Protein AF-A0A7S0KZZ2-F1 (afdb_monomer_lite)

InterPro domains:
  IPR005123 Oxoglutarate/iron-dependent dioxygenase domain [PS51471] (123-221)
  IPR027450 Alpha-ketoglutarate-dependent dioxygenase AlkB-like [PF13532] (47-218)
  IPR032854 Alkylated DNA repair protein alkB homologue 3 [PTHR31212] (46-241)
  IPR037151 Alpha-ketoglutarate-dependent dioxygenase AlkB-like superfamily [G3DSA:2.60.120.590] (30-223)

Secondary structure (DSSP, 8-state):
--SS---TTPPP--EEEE--SS-EEEETTTTEEEESSSS--TTS-HHHHHHHHS--EEEE-TTSPEEEEEEEEEE--BTTEEE--PBTTB-SS-SS-EEEPPHHHHHHHHHHHHHHTTT------EEEEEEE-STT--EEEE----SSB-TTS-EEEEEEES-EEEEEEESS-TT-EEEEEE-TTEEEEE-HHHHHHEEEEEPP-TT----EEEEEEE-B-EEEETTTTEEEETTSS---HHHHHHHHHHHHHHHHHHHHHHHHHHHHHTT----SHHHHHHHHHHHHHHHHHHHHHHHHHHHHHHHHHHHHHHTTS--TTS---

Radius of gyration: 25.61 Å; chains: 1; bounding box: 51×42×92 Å

Foldseek 3Di:
DAFDDPDPDDDADPDPEDPDPAKAALHDNGRKIKHAQLDDDPVLCLVVVVVVQFDWDFDAALVRDTALWTKAKEFQDDPQKTFAFAHNVRLQSPPHDYHYDDPSSVVSQVSVCVVCVVRDNDHWTMKMKIKNQWLVHKFDWDFRDCQFADLQAKKKKAKAKDWWKKWKAFQVHRSSIDIYIHDHNMMMTHGNVSSQGITMMTHGDPPTRMMMMMITIGHTQWMANNVQSDIAGGNADHHDPCVSVVVVVVLVVLLVVLVVVLVVLVVVVVVDPDDDPSVVVSVVSPVVSVVSVVVVVVVVVVRSVVSSVSVVCSQQPDDSNNDGD

Structure (mmCIF, N/CA/C/O backbone):
data_AF-A0A7S0KZZ2-F1
#
_entry.id   AF-A0A7S0KZZ2-F1
#
loop_
_atom_site.group_PDB
_atom_site.id
_atom_site.type_symbol
_atom_site.label_atom_id
_atom_site.label_alt_id
_atom_site.label_comp_id
_atom_site.label_asym_id
_atom_site.label_entity_id
_atom_site.label_seq_id
_atom_site.pdbx_PDB_ins_code
_atom_site.Cartn_x
_atom_site.Cartn_y
_atom_site.Cartn_z
_atom_site.occupancy
_atom_site.B_iso_or_equiv
_atom_site.auth_seq_id
_atom_site.auth_comp_id
_atom_site.auth_asym_id
_atom_site.auth_atom_id
_atom_site.pdbx_PDB_model_num
ATOM 1 N N . ALA A 1 1 ? 16.074 7.983 14.119 1.00 34.59 1 ALA A N 1
ATOM 2 C CA . ALA A 1 1 ? 15.545 7.494 15.404 1.00 34.59 1 ALA A CA 1
ATOM 3 C C . ALA A 1 1 ? 14.256 6.753 15.085 1.00 34.59 1 ALA A C 1
ATOM 5 O O . ALA A 1 1 ? 13.239 7.399 14.905 1.00 34.59 1 ALA A O 1
ATOM 6 N N . LEU A 1 2 ? 14.335 5.438 14.847 1.00 41.47 2 LEU A N 1
ATOM 7 C CA . LEU A 1 2 ? 13.157 4.639 14.503 1.00 41.47 2 LEU A CA 1
ATOM 8 C C . LEU A 1 2 ? 12.287 4.492 15.759 1.00 41.47 2 LEU A C 1
ATOM 10 O O . LEU A 1 2 ? 12.684 3.802 16.695 1.00 41.47 2 LEU A O 1
ATOM 14 N N . HIS A 1 3 ? 11.130 5.150 15.721 1.00 43.03 3 HIS A N 1
ATOM 15 C CA . HIS A 1 3 ? 10.002 5.062 16.649 1.00 43.03 3 HIS A CA 1
ATOM 16 C C . HIS A 1 3 ? 10.214 5.636 18.053 1.00 43.03 3 HIS A C 1
ATOM 18 O O . HIS A 1 3 ? 11.209 5.396 18.745 1.00 43.03 3 HIS A O 1
ATOM 24 N N . ARG A 1 4 ? 9.216 6.409 18.496 1.00 44.91 4 ARG A N 1
ATOM 25 C CA . ARG A 1 4 ? 9.051 6.746 19.906 1.00 44.91 4 ARG A CA 1
ATOM 26 C C . ARG A 1 4 ? 8.831 5.409 20.608 1.00 44.91 4 ARG A C 1
ATOM 28 O O . ARG A 1 4 ? 7.826 4.760 20.376 1.00 44.91 4 ARG A O 1
ATOM 35 N N . PHE A 1 5 ? 9.790 5.008 21.438 1.00 40.88 5 PHE A N 1
ATOM 36 C CA . PHE A 1 5 ? 9.709 3.829 22.301 1.00 40.88 5 PHE A CA 1
ATOM 37 C C . PHE A 1 5 ? 9.835 2.454 21.616 1.00 40.88 5 PHE A C 1
ATOM 39 O O . PHE A 1 5 ? 8.894 1.673 21.570 1.00 40.88 5 PHE A O 1
ATOM 46 N N . ILE A 1 6 ? 11.069 2.042 21.307 1.00 41.28 6 ILE A N 1
ATOM 47 C CA . ILE A 1 6 ? 11.436 0.643 21.584 1.00 41.28 6 ILE A CA 1
ATOM 48 C C . ILE A 1 6 ? 11.524 0.534 23.112 1.00 41.28 6 ILE A C 1
ATOM 50 O O . ILE A 1 6 ? 12.589 0.765 23.684 1.00 41.28 6 ILE A O 1
ATOM 54 N N . LEU A 1 7 ? 10.408 0.271 23.802 1.00 39.50 7 LEU A N 1
ATOM 55 C CA . LEU A 1 7 ? 10.481 -0.112 25.214 1.00 39.50 7 LEU A CA 1
ATOM 56 C C . LEU A 1 7 ? 11.141 -1.494 25.281 1.00 39.50 7 LEU A C 1
ATOM 58 O O . LEU A 1 7 ? 10.585 -2.462 24.754 1.00 39.50 7 LEU A O 1
ATOM 62 N N . PRO A 1 8 ? 12.316 -1.630 25.918 1.00 35.78 8 PRO A N 1
ATOM 63 C CA . PRO A 1 8 ? 12.844 -2.940 26.227 1.00 35.78 8 PRO A CA 1
ATOM 64 C C . PRO A 1 8 ? 11.913 -3.561 27.277 1.00 35.78 8 PRO A C 1
ATOM 66 O O . PRO A 1 8 ? 11.741 -3.002 28.353 1.00 35.78 8 PRO A O 1
ATOM 69 N N . GLN A 1 9 ? 11.374 -4.742 26.974 1.00 37.50 9 GLN A N 1
ATOM 70 C CA . GLN A 1 9 ? 10.796 -5.689 27.941 1.00 37.50 9 GLN A CA 1
ATOM 71 C C . GLN A 1 9 ? 9.355 -5.517 28.455 1.00 37.50 9 GLN A C 1
ATOM 73 O O . GLN A 1 9 ? 9.065 -6.021 29.536 1.00 37.50 9 GLN A O 1
ATOM 78 N N . ASN A 1 10 ? 8.411 -4.964 27.694 1.00 39.22 10 ASN A N 1
ATOM 79 C CA . ASN A 1 10 ? 7.004 -5.154 28.071 1.00 39.22 10 ASN A CA 1
ATOM 80 C C . ASN A 1 10 ? 6.377 -6.294 27.269 1.00 39.22 10 ASN A C 1
ATOM 82 O O . ASN A 1 10 ? 6.395 -6.298 26.038 1.00 39.22 10 ASN A O 1
ATOM 86 N N . GLU A 1 11 ? 5.871 -7.299 27.990 1.00 41.19 11 GLU A N 1
ATOM 87 C CA . GLU A 1 11 ? 5.010 -8.327 27.417 1.00 41.19 11 GLU A CA 1
ATOM 88 C C . GLU A 1 11 ? 3.893 -7.658 26.598 1.00 41.19 11 GLU A C 1
ATOM 90 O O . GLU A 1 11 ? 3.361 -6.628 27.023 1.00 41.19 11 GLU A O 1
ATOM 95 N N . PRO A 1 12 ? 3.534 -8.212 25.427 1.00 42.94 12 PRO A N 1
ATOM 96 C CA . PRO A 1 12 ? 2.474 -7.653 24.605 1.00 42.94 12 PRO A CA 1
ATOM 97 C C . PRO A 1 12 ? 1.192 -7.572 25.429 1.00 42.94 12 PRO A C 1
ATOM 99 O O . PRO A 1 12 ? 0.745 -8.566 26.013 1.00 42.94 12 PRO A O 1
ATOM 102 N N . VAL A 1 13 ? 0.617 -6.373 25.507 1.00 45.09 13 VAL A N 1
ATOM 103 C CA . VAL A 1 13 ? -0.583 -6.159 26.303 1.00 45.09 13 VAL A CA 1
ATOM 104 C C . VAL A 1 13 ? -1.732 -6.904 25.625 1.00 45.09 13 VAL A C 1
ATOM 106 O O . VAL A 1 13 ? -2.129 -6.576 24.506 1.00 45.09 13 VAL A O 1
ATOM 109 N N . LYS A 1 14 ? -2.270 -7.931 26.292 1.00 45.97 14 LYS A N 1
ATOM 110 C CA . LYS A 1 14 ? -3.535 -8.553 25.886 1.00 45.97 14 LYS A CA 1
ATOM 111 C C . LYS A 1 14 ? -4.641 -7.526 26.104 1.00 45.97 14 LYS A C 1
ATOM 113 O O . LYS A 1 14 ? -5.092 -7.341 27.230 1.00 45.97 14 LYS A O 1
ATOM 118 N N . GLN A 1 15 ? -5.037 -6.826 25.050 1.00 53.53 15 GLN A N 1
ATOM 119 C CA . GLN A 1 15 ? -6.063 -5.787 25.123 1.00 53.53 15 GLN A CA 1
ATOM 120 C C . GLN A 1 15 ? -7.183 -6.186 24.185 1.00 53.53 15 GLN A C 1
ATOM 122 O O . GLN A 1 15 ? -7.026 -6.158 22.964 1.00 53.53 15 GLN A O 1
ATOM 127 N N . GLU A 1 16 ? -8.273 -6.677 24.779 1.00 54.47 16 GLU A N 1
ATOM 128 C CA . GLU A 1 16 ? -9.286 -7.384 24.007 1.00 54.47 16 GLU A CA 1
ATOM 129 C C . GLU A 1 16 ? -10.030 -6.462 23.049 1.00 54.47 16 GLU A C 1
ATOM 131 O O . GLU A 1 16 ? -10.303 -6.931 21.954 1.00 54.47 16 GLU A O 1
ATOM 136 N N . PHE A 1 17 ? -10.230 -5.176 23.363 1.00 61.34 17 PHE A N 1
ATOM 137 C CA . PHE A 1 17 ? -10.701 -4.145 22.429 1.00 61.34 17 PHE A CA 1
ATOM 138 C C . PHE A 1 17 ? -10.329 -2.758 22.976 1.00 61.34 17 PHE A C 1
ATOM 140 O O . PHE A 1 17 ? -10.847 -2.347 24.012 1.00 61.34 17 PHE A O 1
ATOM 147 N N . LEU A 1 18 ? -9.415 -2.039 22.319 1.00 65.44 18 LEU A N 1
ATOM 148 C CA . LEU A 1 18 ? -9.084 -0.663 22.702 1.00 65.44 18 LEU A CA 1
ATOM 149 C C . LEU A 1 18 ? -10.125 0.293 22.122 1.00 65.44 18 LEU A C 1
ATOM 151 O O . LEU A 1 18 ? -10.112 0.555 20.920 1.00 65.44 18 LEU A O 1
ATOM 155 N N . GLN A 1 19 ? -11.014 0.806 22.974 1.00 67.38 19 GLN A N 1
ATOM 156 C CA . GLN A 1 19 ? -11.821 1.973 22.632 1.00 67.38 19 GLN A CA 1
ATOM 157 C C . GLN A 1 19 ? -10.898 3.193 22.636 1.00 67.38 19 GLN A C 1
ATOM 159 O O . GLN A 1 19 ? -10.212 3.451 23.626 1.00 67.38 19 GLN A O 1
ATOM 164 N N . VAL A 1 20 ? -10.830 3.897 21.509 1.00 72.38 20 VAL A N 1
ATOM 165 C CA . VAL A 1 20 ? -9.770 4.877 21.265 1.00 72.38 20 VAL A CA 1
ATOM 166 C C . VAL A 1 20 ? -10.314 6.291 21.428 1.00 72.38 20 VAL A C 1
ATOM 168 O O . VAL A 1 20 ? -11.089 6.756 20.598 1.00 72.38 20 VAL A O 1
ATOM 171 N N . THR A 1 21 ? -9.907 6.971 22.499 1.00 78.25 21 THR A N 1
ATOM 172 C CA . THR A 1 21 ? -10.135 8.416 22.696 1.00 78.25 21 THR A CA 1
ATOM 173 C C . THR A 1 21 ? -8.908 9.248 22.339 1.00 78.25 21 THR A C 1
ATOM 175 O O . THR A 1 21 ? -9.041 10.412 21.980 1.00 78.25 21 THR A O 1
ATOM 178 N N . ASP A 1 22 ? -7.728 8.629 22.394 1.00 85.44 22 ASP A N 1
ATOM 179 C CA . ASP A 1 22 ? -6.424 9.250 22.189 1.00 85.44 22 ASP A CA 1
ATOM 180 C C . ASP A 1 22 ? -5.559 8.378 21.277 1.00 85.44 22 ASP A C 1
ATOM 182 O O . ASP A 1 22 ? -5.736 7.159 21.215 1.00 85.44 22 ASP A O 1
ATOM 186 N N . SER A 1 23 ? -4.590 8.985 20.589 1.00 84.56 23 SER A N 1
ATOM 187 C CA . SER A 1 23 ? -3.616 8.240 19.787 1.00 84.56 23 SER A CA 1
ATOM 188 C C . SER A 1 23 ? -2.890 7.182 20.630 1.00 84.56 23 SER A C 1
ATOM 190 O O . SER A 1 23 ? -2.480 7.441 21.764 1.00 84.56 23 SER A O 1
ATOM 192 N N . LEU A 1 24 ? -2.713 5.991 20.059 1.00 87.50 24 LEU A N 1
ATOM 193 C CA . LEU A 1 24 ? -2.099 4.838 20.715 1.00 87.50 24 LEU A CA 1
ATOM 194 C C . LEU A 1 24 ? -0.704 4.589 20.152 1.00 87.50 24 LEU A C 1
ATOM 196 O O . LEU A 1 24 ? -0.488 4.681 18.946 1.00 87.50 24 LEU A O 1
ATOM 200 N N . TYR A 1 25 ? 0.224 4.187 21.013 1.00 88.00 25 TYR A N 1
ATOM 201 C CA . TYR A 1 25 ? 1.622 3.972 20.649 1.00 88.00 25 TYR A CA 1
ATOM 202 C C . TYR A 1 25 ? 2.115 2.619 21.167 1.00 88.00 25 TYR A C 1
ATOM 204 O O . TYR A 1 25 ? 1.592 2.106 22.157 1.00 88.00 25 TYR A O 1
ATOM 212 N N . GLY A 1 26 ? 3.132 2.044 20.522 1.00 86.81 26 GLY A N 1
ATOM 213 C CA . GLY A 1 26 ? 3.777 0.815 20.999 1.00 86.81 26 GLY A CA 1
ATOM 214 C C . GLY A 1 26 ? 2.936 -0.459 20.846 1.00 86.81 26 GLY A C 1
ATOM 215 O O . GLY A 1 26 ? 3.093 -1.399 21.625 1.00 86.81 26 GLY A O 1
ATOM 216 N N . LEU A 1 27 ? 2.037 -0.511 19.862 1.00 89.69 27 LEU A N 1
ATOM 217 C CA . LEU A 1 27 ? 1.196 -1.676 19.579 1.00 89.69 27 LEU A CA 1
ATOM 218 C C . LEU A 1 27 ? 2.018 -2.843 18.997 1.00 89.69 27 LEU A C 1
ATOM 220 O O . LEU A 1 27 ? 3.066 -2.650 18.376 1.00 89.69 27 LEU A O 1
ATOM 224 N N . ALA A 1 28 ? 1.501 -4.067 19.153 1.00 90.00 28 ALA A N 1
ATOM 225 C CA . ALA A 1 28 ? 2.059 -5.307 18.604 1.00 90.00 28 ALA A CA 1
ATOM 226 C C . ALA A 1 28 ? 3.544 -5.547 18.944 1.00 90.00 28 ALA A C 1
ATOM 228 O O . ALA A 1 28 ? 3.860 -5.924 20.071 1.00 90.00 28 ALA A O 1
ATOM 229 N N . ALA A 1 29 ? 4.470 -5.391 17.989 1.00 90.38 29 ALA A N 1
ATOM 230 C CA . ALA A 1 29 ? 5.902 -5.559 18.258 1.00 90.38 29 ALA A CA 1
ATOM 231 C C . ALA A 1 29 ? 6.539 -4.347 18.966 1.00 90.38 29 ALA A C 1
ATOM 233 O O . ALA A 1 29 ? 7.740 -4.379 19.230 1.00 90.38 29 ALA A O 1
ATOM 234 N N . GLY A 1 30 ? 5.755 -3.307 19.263 1.00 89.00 30 GLY A N 1
ATOM 235 C CA . GLY A 1 30 ? 6.209 -2.052 19.862 1.00 89.00 30 GLY A CA 1
ATOM 236 C C . GLY A 1 30 ? 6.500 -0.947 18.843 1.00 89.00 30 GLY A C 1
ATOM 237 O O . GLY A 1 30 ? 6.779 0.173 19.241 1.00 89.00 30 GLY A O 1
ATOM 238 N N . ASP A 1 31 ? 6.419 -1.233 17.542 1.00 91.50 31 ASP A N 1
ATOM 239 C CA . ASP A 1 31 ? 6.716 -0.298 16.444 1.00 91.50 31 ASP A CA 1
ATOM 240 C C . ASP A 1 31 ? 5.470 0.106 15.635 1.00 91.50 31 ASP A C 1
ATOM 242 O O . ASP A 1 31 ? 5.588 0.621 14.527 1.00 91.50 31 ASP A O 1
ATOM 246 N N . THR A 1 32 ? 4.270 -0.168 16.153 1.00 93.75 32 THR A N 1
ATOM 247 C CA . THR A 1 32 ? 2.997 0.182 15.506 1.00 93.75 32 THR A CA 1
ATOM 248 C C . THR A 1 32 ? 2.236 1.206 16.338 1.00 93.75 32 THR A C 1
ATOM 250 O O . THR A 1 32 ? 2.173 1.100 17.563 1.00 93.75 32 THR A O 1
ATOM 253 N N . GLU A 1 33 ? 1.643 2.196 15.679 1.00 93.38 33 GLU A N 1
ATOM 254 C CA . GLU A 1 33 ? 0.958 3.320 16.325 1.00 93.38 33 GLU A CA 1
ATOM 255 C C . GLU A 1 33 ? -0.381 3.594 15.620 1.00 93.38 33 GLU A C 1
ATOM 257 O O . GLU A 1 33 ? -0.515 3.374 14.416 1.00 93.38 33 GLU A O 1
ATOM 262 N N . LEU A 1 34 ? -1.383 4.064 16.361 1.00 95.62 34 LEU A N 1
ATOM 263 C CA . LEU A 1 34 ? -2.639 4.587 15.824 1.00 95.62 34 LEU A CA 1
ATOM 264 C C . LEU A 1 34 ? -2.686 6.086 16.101 1.00 95.62 34 LEU A C 1
ATOM 266 O O . LEU A 1 34 ? -2.716 6.501 17.257 1.00 95.62 34 LEU A O 1
ATOM 270 N N . ILE A 1 35 ? -2.743 6.886 15.045 1.00 95.31 35 ILE A N 1
ATOM 271 C CA . ILE A 1 35 ? -2.849 8.340 15.119 1.00 95.31 35 ILE A CA 1
ATOM 272 C C . ILE A 1 35 ? -4.278 8.733 14.749 1.00 95.31 35 ILE A C 1
ATOM 274 O O . ILE A 1 35 ? -4.781 8.348 13.692 1.00 95.31 35 ILE A O 1
ATOM 278 N N . LEU A 1 36 ? -4.951 9.472 15.626 1.00 95.56 36 LEU A N 1
ATOM 279 C CA . LEU A 1 36 ? -6.304 9.968 15.374 1.00 95.56 36 LEU A CA 1
ATOM 280 C C . LEU A 1 36 ? -6.291 11.289 14.597 1.00 95.56 36 LEU A C 1
ATOM 282 O O . LEU A 1 36 ? -5.315 12.033 14.660 1.00 95.56 36 LEU A O 1
ATOM 286 N N . ASN A 1 37 ? -7.406 11.592 13.926 1.00 94.25 37 ASN A N 1
ATOM 287 C CA . ASN A 1 37 ? -7.669 12.886 13.280 1.00 94.25 37 ASN A CA 1
ATOM 288 C C . ASN A 1 37 ? -6.588 13.316 12.267 1.00 94.25 37 ASN A C 1
ATOM 290 O O . ASN A 1 37 ? -6.241 14.489 12.183 1.00 94.25 37 ASN A O 1
ATOM 294 N N . VAL A 1 38 ? -6.041 12.360 11.511 1.00 97.00 38 VAL A N 1
ATOM 295 C CA . VAL A 1 38 ? -5.051 12.618 10.450 1.00 97.00 38 VAL A CA 1
ATOM 296 C C . VAL A 1 38 ? -5.718 13.188 9.205 1.00 97.00 38 VAL A C 1
ATOM 298 O O . VAL A 1 38 ? -5.152 14.046 8.533 1.00 97.00 38 VAL A O 1
ATOM 301 N N . VAL A 1 39 ? -6.923 12.712 8.891 1.00 97.00 39 VAL A N 1
ATOM 302 C CA . VAL A 1 39 ? -7.743 13.264 7.813 1.00 97.00 39 VAL A CA 1
ATOM 303 C C . VAL A 1 39 ? -8.909 14.016 8.427 1.00 97.00 39 VAL A C 1
ATOM 305 O O . VAL A 1 39 ? -9.736 13.431 9.123 1.00 97.00 39 VAL A O 1
ATOM 308 N N . GLU A 1 40 ? -8.959 15.315 8.154 1.00 93.50 40 GLU A N 1
ATOM 309 C CA . GLU A 1 40 ? -10.084 16.170 8.511 1.00 93.50 40 GLU A CA 1
ATOM 310 C C . GLU A 1 40 ? -11.260 15.933 7.556 1.00 93.50 40 GLU A C 1
ATOM 312 O O . GLU A 1 40 ? -11.078 15.868 6.336 1.00 93.50 40 GLU A O 1
ATOM 317 N N . ASP A 1 41 ? -12.467 15.858 8.114 1.00 95.56 41 ASP A N 1
ATOM 318 C CA . ASP A 1 41 ? -13.723 15.729 7.371 1.00 95.56 41 ASP A CA 1
ATOM 319 C C . ASP A 1 41 ? -14.783 16.685 7.949 1.00 95.56 41 ASP A C 1
ATOM 321 O O . ASP A 1 41 ? -15.725 16.251 8.615 1.00 95.56 41 ASP A O 1
ATOM 325 N N . PRO A 1 42 ? -14.606 18.010 7.780 1.00 92.88 42 PRO A N 1
ATOM 326 C CA . PRO A 1 42 ? -15.506 19.001 8.369 1.00 92.88 42 PRO A CA 1
ATOM 327 C C . PRO A 1 42 ? -16.940 18.897 7.831 1.00 92.88 42 PRO A C 1
ATOM 329 O O . PRO A 1 42 ? -17.884 19.212 8.553 1.00 92.88 42 PRO A O 1
ATOM 332 N N . ASP A 1 43 ? -17.096 18.436 6.588 1.00 94.31 43 ASP A N 1
ATOM 333 C CA . ASP A 1 43 ? -18.387 18.288 5.914 1.00 94.31 43 ASP A CA 1
ATOM 334 C C . ASP A 1 43 ? -19.019 16.899 6.135 1.00 94.31 43 ASP A C 1
ATOM 336 O O . ASP A 1 43 ? -20.164 16.672 5.740 1.00 94.31 43 ASP A O 1
ATOM 340 N N . GLY A 1 44 ? -18.296 15.970 6.774 1.00 95.12 44 GLY A N 1
ATOM 341 C CA . GLY A 1 44 ? -18.761 14.614 7.078 1.00 95.12 44 GLY A CA 1
ATOM 342 C C . GLY A 1 44 ? -19.039 13.756 5.842 1.00 95.12 44 GLY A C 1
ATOM 343 O O . GLY A 1 44 ? -19.903 12.880 5.900 1.00 95.12 44 GLY A O 1
ATOM 344 N N . ASN A 1 45 ? -18.376 14.043 4.719 1.00 96.69 45 ASN A N 1
ATOM 345 C CA . ASN A 1 45 ? -18.630 13.428 3.413 1.00 96.69 45 ASN A CA 1
ATOM 346 C C . ASN A 1 45 ? -17.354 12.906 2.725 1.00 96.69 45 ASN A C 1
ATOM 348 O O . ASN A 1 45 ? -17.380 12.574 1.534 1.00 96.69 45 ASN A O 1
ATOM 352 N N . MET A 1 46 ? -16.224 12.835 3.441 1.00 97.19 46 MET A N 1
ATOM 353 C CA . MET A 1 46 ? -14.934 12.428 2.871 1.00 97.19 46 MET A CA 1
ATOM 354 C C . MET A 1 46 ? -14.986 11.011 2.292 1.00 97.19 46 MET A C 1
ATOM 356 O O . MET A 1 46 ? -14.377 10.746 1.254 1.00 97.19 46 MET A O 1
ATOM 360 N N . LEU A 1 47 ? -15.717 10.090 2.934 1.00 97.69 47 LEU A N 1
ATOM 361 C CA . LEU A 1 47 ? -15.869 8.730 2.413 1.00 97.69 47 LEU A CA 1
ATOM 362 C C . LEU A 1 47 ? -16.569 8.739 1.056 1.00 97.69 47 LEU A C 1
ATOM 364 O O . LEU A 1 47 ? -16.099 8.074 0.136 1.00 97.69 47 LEU A O 1
ATOM 368 N N . GLU A 1 48 ? -17.683 9.455 0.933 1.00 98.06 48 GLU A N 1
ATOM 369 C CA . GLU A 1 48 ? -18.471 9.550 -0.293 1.00 98.06 48 GLU A CA 1
ATOM 370 C C . GLU A 1 48 ? -17.653 10.200 -1.402 1.00 98.06 48 GLU A C 1
ATOM 372 O O . GLU A 1 48 ? -17.594 9.662 -2.502 1.00 98.06 48 GLU A O 1
ATOM 377 N N . CYS A 1 49 ? -16.942 11.285 -1.090 1.00 97.94 49 CYS A N 1
ATOM 378 C CA . CYS A 1 49 ? -16.070 11.960 -2.045 1.00 97.94 49 CYS A CA 1
ATOM 379 C C . CYS A 1 49 ? -14.983 11.020 -2.589 1.00 97.94 49 CYS A C 1
ATOM 381 O O . CYS A 1 49 ? -14.795 10.939 -3.800 1.00 97.94 49 CYS A O 1
ATOM 383 N N . VAL A 1 50 ? -14.303 10.258 -1.722 1.00 98.00 50 VAL A N 1
ATOM 384 C CA . VAL A 1 50 ? -13.294 9.272 -2.155 1.00 98.00 50 VAL A CA 1
ATOM 385 C C . VAL A 1 50 ? -13.939 8.111 -2.915 1.00 98.00 50 VAL A C 1
ATOM 387 O O . VAL A 1 50 ? -13.380 7.634 -3.900 1.00 98.00 50 VAL A O 1
ATOM 390 N N . ARG A 1 51 ? -15.112 7.638 -2.478 1.00 97.81 51 ARG A N 1
ATOM 391 C CA . ARG A 1 51 ? -15.854 6.569 -3.160 1.00 97.81 51 ARG A CA 1
ATOM 392 C C . ARG A 1 51 ? -16.203 6.964 -4.594 1.00 97.81 51 ARG A C 1
ATOM 394 O O . ARG A 1 51 ? -16.092 6.128 -5.481 1.00 97.81 51 ARG A O 1
ATOM 401 N N . ASP A 1 52 ? -16.644 8.201 -4.782 1.00 97.81 52 ASP A N 1
ATOM 402 C CA . ASP A 1 52 ? -17.161 8.694 -6.056 1.00 97.81 52 ASP A CA 1
ATOM 403 C C . ASP A 1 52 ? -16.032 9.179 -6.990 1.00 97.81 52 ASP A C 1
ATOM 405 O O . ASP A 1 52 ? -16.199 9.148 -8.207 1.00 97.81 52 ASP A O 1
ATOM 409 N N . GLU A 1 53 ? -14.872 9.583 -6.449 1.00 97.88 53 GLU A N 1
ATOM 410 C CA . GLU A 1 53 ? -13.677 9.948 -7.231 1.00 97.88 53 GLU A CA 1
ATOM 411 C C . GLU A 1 53 ? -12.928 8.721 -7.786 1.00 97.88 53 GLU A C 1
ATOM 413 O O . GLU A 1 53 ? -12.351 8.785 -8.874 1.00 97.88 53 GLU A O 1
ATOM 418 N N . LEU A 1 54 ? -12.903 7.605 -7.048 1.00 97.25 54 LEU A N 1
ATOM 419 C CA . LEU A 1 54 ? -12.097 6.434 -7.402 1.00 97.25 54 LEU A CA 1
ATOM 420 C C . LEU A 1 54 ? -12.912 5.347 -8.115 1.00 97.25 54 LEU A C 1
ATOM 422 O O . LEU A 1 54 ? -13.999 4.970 -7.683 1.00 97.25 54 LEU A O 1
ATOM 426 N N . ASP A 1 55 ? -12.326 4.747 -9.153 1.00 94.88 55 ASP A N 1
ATOM 427 C CA . ASP A 1 55 ? -12.915 3.588 -9.829 1.00 94.88 55 ASP A CA 1
ATOM 428 C C . ASP A 1 55 ? -12.602 2.287 -9.068 1.00 94.88 55 ASP A C 1
ATOM 430 O O . ASP A 1 55 ? -11.475 1.777 -9.081 1.00 94.88 55 ASP A O 1
ATOM 434 N N . PHE A 1 56 ? -13.597 1.766 -8.351 1.00 95.31 56 PHE A N 1
ATOM 435 C CA . PHE A 1 56 ? -13.475 0.548 -7.556 1.00 95.31 56 PHE A CA 1
ATOM 436 C C . PHE A 1 56 ? -13.880 -0.690 -8.347 1.00 95.31 56 PHE A C 1
ATOM 438 O O . PHE A 1 56 ? -15.036 -0.867 -8.726 1.00 95.31 56 PHE A O 1
ATOM 445 N N . SER A 1 57 ? -12.950 -1.632 -8.467 1.00 91.81 57 SER A N 1
ATOM 446 C CA . SER A 1 57 ? -13.191 -2.916 -9.125 1.00 91.81 57 SER A CA 1
ATOM 447 C C . SER A 1 57 ? -13.179 -4.083 -8.141 1.00 91.81 57 SER A C 1
ATOM 449 O O . SER A 1 57 ? -12.686 -3.979 -7.018 1.00 91.81 57 SER A O 1
ATOM 451 N N . GLY A 1 58 ? -13.763 -5.212 -8.551 1.00 88.06 58 GLY A N 1
ATOM 452 C CA . GLY A 1 58 ? -13.668 -6.483 -7.835 1.00 88.06 58 GLY A CA 1
ATOM 453 C C . GLY A 1 58 ? -12.393 -7.224 -8.228 1.00 88.06 58 GLY A C 1
ATOM 454 O O . GLY A 1 58 ? -12.089 -7.361 -9.410 1.00 88.06 58 GLY A O 1
ATOM 455 N N . PHE A 1 59 ? -11.657 -7.718 -7.239 1.00 83.81 59 PHE A N 1
ATOM 456 C CA . PHE A 1 59 ? -10.343 -8.327 -7.441 1.00 83.81 59 PHE A CA 1
ATOM 457 C C . PHE A 1 59 ? -10.406 -9.814 -7.120 1.00 83.81 59 PHE A C 1
ATOM 459 O O . PHE A 1 59 ? -11.235 -10.255 -6.316 1.00 83.81 59 PHE A O 1
ATOM 466 N N . LYS A 1 60 ? -9.527 -10.597 -7.750 1.00 82.62 60 LYS A N 1
ATOM 467 C CA . LYS A 1 60 ? -9.402 -12.028 -7.473 1.00 82.62 60 LYS A CA 1
ATOM 468 C C . LYS A 1 60 ? -8.126 -12.328 -6.705 1.00 82.62 60 LYS A C 1
ATOM 470 O O . LYS A 1 60 ? -7.063 -11.812 -7.037 1.00 82.62 60 LYS A O 1
ATOM 475 N N . GLY A 1 61 ? -8.244 -13.164 -5.681 1.00 75.25 61 GLY A N 1
ATOM 476 C CA . GLY A 1 61 ? -7.110 -13.670 -4.920 1.00 75.25 61 GLY A CA 1
ATOM 477 C C . GLY A 1 61 ? -6.328 -14.749 -5.670 1.00 75.25 61 GLY A C 1
ATOM 478 O O . GLY A 1 61 ? -6.662 -15.155 -6.785 1.00 75.25 61 GLY A O 1
ATOM 479 N N . ALA A 1 62 ? -5.280 -15.254 -5.020 1.00 72.44 62 ALA A N 1
ATOM 480 C CA . ALA A 1 62 ? -4.377 -16.256 -5.586 1.00 72.44 62 ALA A CA 1
ATOM 481 C C . ALA A 1 62 ? -5.058 -17.601 -5.902 1.00 72.44 62 ALA A C 1
ATOM 483 O O . ALA A 1 62 ? -4.538 -18.383 -6.699 1.00 72.44 62 ALA A O 1
ATOM 484 N N . LYS A 1 63 ? -6.213 -17.891 -5.289 1.00 75.56 63 LYS A N 1
ATOM 485 C CA . LYS A 1 63 ? -7.030 -19.085 -5.554 1.00 75.56 63 LYS A CA 1
ATOM 486 C C . LYS A 1 63 ? -8.183 -18.780 -6.515 1.00 75.56 63 LYS A C 1
ATOM 488 O O . LYS A 1 63 ? -9.108 -19.584 -6.614 1.00 75.56 63 LYS A O 1
ATOM 493 N N . ASN A 1 64 ? -8.117 -17.655 -7.238 1.00 78.12 64 ASN A N 1
ATOM 494 C CA . ASN A 1 64 ? -9.145 -17.173 -8.164 1.00 78.12 64 ASN A CA 1
ATOM 495 C C . ASN A 1 64 ? -10.496 -16.875 -7.475 1.00 78.12 64 ASN A C 1
ATOM 497 O O . ASN A 1 64 ? -11.537 -16.807 -8.131 1.00 78.12 64 ASN A O 1
ATOM 501 N N . GLU A 1 65 ? -10.483 -16.699 -6.154 1.00 83.88 65 GLU A N 1
ATOM 502 C CA . GLU A 1 65 ? -11.622 -16.304 -5.335 1.00 83.88 65 GLU A CA 1
ATOM 503 C C . GLU A 1 65 ? -11.881 -14.803 -5.448 1.00 83.88 65 GLU A C 1
ATOM 505 O O . GLU A 1 65 ? -10.941 -14.012 -5.482 1.00 83.88 65 GLU A O 1
ATOM 510 N N . VAL A 1 66 ? -13.149 -14.393 -5.478 1.00 86.56 66 VAL A N 1
ATOM 511 C CA . VAL A 1 66 ? -13.502 -12.969 -5.428 1.00 86.56 66 VAL A CA 1
ATOM 512 C C . VAL A 1 66 ? -13.224 -12.449 -4.023 1.00 86.56 66 VAL A C 1
ATOM 514 O O . VAL A 1 66 ? -13.698 -13.020 -3.038 1.00 86.56 66 VAL A O 1
ATOM 517 N N . LEU A 1 67 ? -12.448 -11.373 -3.925 1.00 89.94 67 LEU A N 1
ATOM 518 C CA . LEU A 1 67 ? -12.148 -10.753 -2.644 1.00 89.94 67 LEU A CA 1
ATOM 519 C C . LEU A 1 67 ? -13.417 -10.086 -2.079 1.00 89.94 67 LEU A C 1
ATOM 521 O O . LEU A 1 67 ? -14.136 -9.415 -2.821 1.00 89.94 67 LEU A O 1
ATOM 525 N N . PRO A 1 68 ? -13.712 -10.242 -0.775 1.00 93.38 68 PRO A N 1
ATOM 526 C CA . PRO A 1 68 ? -14.905 -9.674 -0.144 1.00 93.38 68 PRO A CA 1
ATOM 527 C C . PRO A 1 68 ? -14.683 -8.193 0.201 1.00 93.38 68 PRO A C 1
ATOM 529 O O . PRO A 1 68 ? -14.670 -7.817 1.371 1.00 93.38 68 PRO A O 1
ATOM 532 N N . ARG A 1 69 ? -14.353 -7.401 -0.826 1.00 94.94 69 ARG A N 1
ATOM 533 C CA . ARG A 1 69 ? -14.157 -5.942 -0.847 1.00 94.94 69 ARG A CA 1
ATOM 534 C C . ARG A 1 69 ? -13.802 -5.510 -2.271 1.00 94.94 69 ARG A C 1
ATOM 536 O O . ARG A 1 69 ? -13.266 -6.308 -3.042 1.00 94.94 69 ARG A O 1
ATOM 543 N N . LEU A 1 70 ? -14.052 -4.250 -2.600 1.00 96.06 70 LEU A N 1
ATOM 544 C CA . LEU A 1 70 ? -13.587 -3.655 -3.854 1.00 96.06 70 LEU A CA 1
ATOM 545 C C . LEU A 1 70 ? -12.257 -2.933 -3.634 1.00 96.06 70 LEU A C 1
ATOM 547 O O . LEU A 1 70 ? -11.937 -2.559 -2.502 1.00 96.06 70 LEU A O 1
ATOM 551 N N . GLN A 1 71 ? -11.464 -2.761 -4.688 1.00 95.19 71 GLN A N 1
ATOM 552 C CA . GLN A 1 71 ? -10.162 -2.104 -4.586 1.00 95.19 71 GLN A CA 1
ATOM 553 C C . GLN A 1 71 ? -9.920 -1.104 -5.718 1.00 95.19 71 GLN A C 1
ATOM 555 O O . GLN A 1 71 ? -10.513 -1.204 -6.790 1.00 95.19 71 GLN A O 1
ATOM 560 N N . ASN A 1 72 ? -9.034 -0.152 -5.454 1.00 96.12 72 ASN A N 1
ATOM 561 C CA . ASN A 1 72 ? -8.458 0.771 -6.425 1.00 96.12 72 ASN A CA 1
ATOM 562 C C . ASN A 1 72 ? -6.958 0.919 -6.112 1.00 96.12 72 ASN A C 1
ATOM 564 O O . ASN A 1 72 ? -6.574 0.939 -4.936 1.00 96.12 72 ASN A O 1
ATOM 568 N N . LEU A 1 73 ? -6.109 0.945 -7.141 1.00 94.94 73 LEU A N 1
ATOM 569 C CA . LEU A 1 73 ? -4.657 1.067 -6.998 1.00 94.94 73 LEU A CA 1
ATOM 570 C C . LEU A 1 73 ? -4.198 2.388 -7.596 1.00 94.94 73 LEU A C 1
ATOM 572 O O . LEU A 1 73 ? -4.563 2.716 -8.721 1.00 94.94 73 LEU A O 1
ATOM 576 N N . GLN A 1 74 ? -3.366 3.121 -6.862 1.00 96.62 74 GLN A N 1
ATOM 577 C CA . GLN A 1 74 ? -2.832 4.408 -7.303 1.00 96.62 74 GLN A CA 1
ATOM 578 C C . GLN A 1 74 ? -1.340 4.496 -7.023 1.00 96.62 74 GLN A C 1
ATOM 580 O O . GLN A 1 74 ? -0.856 3.901 -6.058 1.00 96.62 74 GLN A O 1
ATOM 585 N N . ALA A 1 75 ? -0.603 5.245 -7.836 1.00 96.25 75 ALA A N 1
ATOM 586 C CA . ALA A 1 75 ? 0.822 5.453 -7.623 1.00 96.25 75 ALA A CA 1
ATOM 587 C C . ALA A 1 75 ? 1.323 6.790 -8.181 1.00 96.25 75 ALA A C 1
ATOM 589 O O . ALA A 1 75 ? 0.666 7.441 -8.995 1.00 96.25 75 ALA A O 1
ATOM 590 N N . SER A 1 76 ? 2.532 7.176 -7.763 1.00 96.75 76 SER A N 1
ATOM 591 C CA . SER A 1 76 ? 3.251 8.330 -8.311 1.00 96.75 76 SER A CA 1
ATOM 592 C C . SER A 1 76 ? 3.825 7.959 -9.675 1.00 96.75 76 SER A C 1
ATOM 594 O O . SER A 1 76 ? 4.970 7.516 -9.774 1.00 96.75 76 SER A O 1
ATOM 596 N N . ILE A 1 77 ? 3.005 8.085 -10.716 1.00 94.44 77 ILE A N 1
ATOM 597 C CA . ILE A 1 77 ? 3.379 7.782 -12.097 1.00 94.44 77 ILE A CA 1
ATOM 598 C C . ILE A 1 77 ? 4.063 9.006 -12.707 1.00 94.44 77 ILE A C 1
ATOM 600 O O . ILE A 1 77 ? 3.539 10.112 -12.654 1.00 94.44 77 ILE A O 1
ATOM 604 N N . GLY A 1 78 ? 5.241 8.823 -13.299 1.00 92.94 78 GLY A N 1
ATOM 605 C CA . GLY A 1 78 ? 5.976 9.925 -13.919 1.00 92.94 78 GLY A CA 1
ATOM 606 C C . GLY A 1 78 ? 7.077 9.433 -14.846 1.00 92.94 78 GLY A C 1
ATOM 607 O O . GLY A 1 78 ? 7.675 8.391 -14.605 1.00 92.94 78 GLY A O 1
ATOM 608 N N . GLU A 1 79 ? 7.329 10.158 -15.939 1.00 90.94 79 GLU A N 1
ATOM 609 C CA . GLU A 1 79 ? 8.421 9.870 -16.891 1.00 90.94 79 GLU A CA 1
ATOM 610 C C . GLU A 1 79 ? 8.424 8.437 -17.471 1.00 90.94 79 GLU A C 1
ATOM 612 O O . GLU A 1 79 ? 9.469 7.867 -17.810 1.00 90.94 79 GLU A O 1
ATOM 617 N N . GLY A 1 80 ? 7.235 7.837 -17.593 1.00 90.81 80 GLY A N 1
ATOM 618 C CA . GLY A 1 80 ? 7.075 6.448 -18.027 1.00 90.81 80 GLY A CA 1
ATOM 619 C C . GLY A 1 80 ? 7.528 5.424 -16.983 1.00 90.81 80 GLY A C 1
ATOM 620 O O . GLY A 1 80 ? 7.836 4.294 -17.350 1.00 90.81 80 GLY A O 1
ATOM 621 N N . VAL A 1 81 ? 7.589 5.806 -15.708 1.00 93.50 81 VAL A N 1
ATOM 622 C CA . VAL A 1 81 ? 7.917 4.944 -14.573 1.00 93.50 81 VAL A CA 1
ATOM 623 C C . VAL A 1 81 ? 6.703 4.826 -13.658 1.00 93.50 81 VAL A C 1
ATOM 625 O O . VAL A 1 81 ? 6.089 5.827 -13.293 1.00 93.50 81 VAL A O 1
ATOM 628 N N . VAL A 1 82 ? 6.375 3.593 -13.277 1.00 93.75 82 VAL A N 1
ATOM 629 C CA . VAL A 1 82 ? 5.249 3.273 -12.391 1.00 93.75 82 VAL A CA 1
ATOM 630 C C . VAL A 1 82 ? 5.772 2.482 -11.189 1.00 93.75 82 VAL A C 1
ATOM 632 O O . VAL A 1 82 ? 6.390 1.437 -11.393 1.00 93.75 82 VAL A O 1
ATOM 635 N N . PRO A 1 83 ? 5.561 2.929 -9.940 1.00 94.31 83 PRO A N 1
ATOM 636 C CA . PRO A 1 83 ? 5.773 2.096 -8.757 1.00 94.31 83 PRO A CA 1
ATOM 637 C C . PRO A 1 83 ? 4.844 0.874 -8.779 1.00 94.31 83 PRO A C 1
ATOM 639 O O . PRO A 1 83 ? 3.638 1.015 -8.966 1.00 94.31 83 PRO A O 1
ATOM 642 N N . VAL A 1 84 ? 5.393 -0.326 -8.579 1.00 90.62 84 VAL A N 1
ATOM 643 C CA . VAL A 1 84 ? 4.642 -1.590 -8.657 1.00 90.62 84 VAL A CA 1
ATOM 644 C C . VAL A 1 84 ? 4.722 -2.360 -7.347 1.00 90.62 84 VAL A C 1
ATOM 646 O O . VAL A 1 84 ? 5.799 -2.771 -6.915 1.00 90.62 84 VAL A O 1
ATOM 649 N N . TYR A 1 85 ? 3.556 -2.633 -6.764 1.00 89.38 85 TYR A N 1
ATOM 650 C CA . TYR A 1 85 ? 3.400 -3.552 -5.643 1.00 89.38 85 TYR A CA 1
ATOM 651 C C . TYR A 1 85 ? 2.824 -4.892 -6.117 1.00 89.38 85 TYR A C 1
ATOM 653 O O . TYR A 1 85 ? 1.665 -4.965 -6.529 1.00 89.38 85 TYR A O 1
ATOM 661 N N . ARG A 1 86 ? 3.624 -5.965 -6.088 1.00 86.12 86 ARG A N 1
ATOM 662 C CA . ARG A 1 86 ? 3.227 -7.262 -6.659 1.00 86.12 86 ARG A CA 1
ATOM 663 C C . ARG A 1 86 ? 2.474 -8.122 -5.651 1.00 86.12 86 ARG A C 1
ATOM 665 O O . ARG A 1 86 ? 2.906 -8.315 -4.512 1.00 86.12 86 ARG A O 1
ATOM 672 N N . TYR A 1 87 ? 1.384 -8.723 -6.118 1.00 75.75 87 TYR A N 1
ATOM 673 C CA . TYR A 1 87 ? 0.574 -9.677 -5.360 1.00 75.75 87 TYR A CA 1
ATOM 674 C C . TYR A 1 87 ? 0.835 -11.119 -5.817 1.00 75.75 87 TYR A C 1
ATOM 676 O O . TYR A 1 87 ? 1.251 -11.344 -6.953 1.00 75.75 87 TYR A O 1
ATOM 684 N N . PRO A 1 88 ? 0.576 -12.138 -4.974 1.00 64.06 88 PRO A N 1
ATOM 685 C CA . PRO A 1 88 ? 0.558 -13.524 -5.430 1.00 64.06 88 PRO A CA 1
ATOM 686 C C . PRO A 1 88 ? -0.487 -13.696 -6.542 1.00 64.06 88 PRO A C 1
ATOM 688 O O . PRO A 1 88 ? -1.645 -13.336 -6.362 1.00 64.06 88 PRO A O 1
ATOM 691 N N . GLY A 1 89 ? -0.072 -14.226 -7.689 1.00 59.66 89 GLY A N 1
ATOM 692 C CA . GLY A 1 89 ? -0.856 -14.224 -8.925 1.00 59.66 89 GLY A CA 1
ATOM 693 C C . GLY A 1 89 ? -0.371 -13.157 -9.906 1.00 59.66 89 GLY A C 1
ATOM 694 O O . GLY A 1 89 ? -0.093 -13.517 -11.040 1.00 59.66 89 GLY A O 1
ATOM 695 N N . ASN A 1 90 ? -0.122 -11.932 -9.419 1.00 63.38 90 ASN A N 1
ATOM 696 C CA . ASN A 1 90 ? 0.235 -10.741 -10.197 1.00 63.38 90 ASN A CA 1
ATOM 697 C C . ASN A 1 90 ? 1.736 -10.443 -10.200 1.00 63.38 90 ASN A C 1
ATOM 699 O O . ASN A 1 90 ? 2.241 -9.593 -9.461 1.00 63.38 90 ASN A O 1
ATOM 703 N N . TYR A 1 91 ? 2.460 -11.181 -11.042 1.00 63.06 91 TYR A N 1
ATOM 704 C CA . TYR A 1 91 ? 3.927 -11.165 -11.064 1.00 63.06 91 TYR A CA 1
ATOM 705 C C . TYR A 1 91 ? 4.533 -10.214 -12.104 1.00 63.06 91 TYR A C 1
ATOM 707 O O . TYR A 1 91 ? 5.736 -9.955 -12.038 1.00 63.06 91 TYR A O 1
ATOM 715 N N . HIS A 1 92 ? 3.722 -9.696 -13.032 1.00 60.41 92 HIS A N 1
ATOM 716 C CA . HIS A 1 92 ? 4.184 -8.890 -14.173 1.00 60.41 92 HIS A CA 1
ATOM 717 C C . HIS A 1 92 ? 4.042 -7.385 -13.996 1.00 60.41 92 HIS A C 1
ATOM 719 O O . HIS A 1 92 ? 4.661 -6.647 -14.748 1.00 60.41 92 HIS A O 1
ATOM 725 N N . GLY A 1 93 ? 3.284 -6.927 -12.995 1.00 55.19 93 GLY A N 1
ATOM 726 C CA . GLY A 1 93 ? 2.918 -5.511 -12.895 1.00 55.19 93 GLY A CA 1
ATOM 727 C C . GLY A 1 93 ? 1.810 -5.099 -13.871 1.00 55.19 93 GLY A C 1
ATOM 728 O O . GLY A 1 93 ? 1.523 -3.913 -13.973 1.00 55.19 93 GLY A O 1
ATOM 729 N N . ASP A 1 94 ? 1.178 -6.074 -14.536 1.00 58.16 94 ASP A N 1
ATOM 730 C CA . ASP A 1 94 ? 0.188 -5.851 -15.595 1.00 58.16 94 ASP A CA 1
ATOM 731 C C . ASP A 1 94 ? -1.232 -6.271 -15.181 1.00 58.16 94 ASP A C 1
ATOM 733 O O . ASP A 1 94 ? -2.167 -6.103 -15.958 1.00 58.16 94 ASP A O 1
ATOM 737 N N . GLU A 1 95 ? -1.427 -6.892 -14.010 1.00 65.56 95 GLU A N 1
ATOM 738 C CA . GLU A 1 95 ? -2.687 -7.617 -13.782 1.00 65.56 95 GLU A CA 1
ATOM 739 C C . GLU A 1 95 ? -3.750 -6.808 -13.047 1.00 65.56 95 GLU A C 1
ATOM 741 O O . GLU A 1 95 ? -4.900 -7.230 -13.072 1.00 65.56 95 GLU A O 1
ATOM 746 N N . TRP A 1 96 ? -3.414 -5.630 -12.506 1.00 78.19 96 TRP A N 1
ATOM 747 C CA . TRP A 1 96 ? -4.379 -4.645 -12.011 1.00 78.19 96 TRP A CA 1
ATOM 748 C C . TRP A 1 96 ? -3.969 -3.254 -12.471 1.00 78.19 96 TRP A C 1
ATOM 750 O O . TRP A 1 96 ? -2.800 -2.890 -12.361 1.00 78.19 96 TRP A O 1
ATOM 760 N N . GLU A 1 97 ? -4.928 -2.501 -13.000 1.00 84.62 97 GLU A N 1
ATOM 761 C CA . GLU A 1 97 ? -4.686 -1.138 -13.450 1.00 84.62 97 GLU A CA 1
ATOM 762 C C . GLU A 1 97 ? -4.295 -0.264 -12.253 1.00 84.62 97 GLU A C 1
ATOM 764 O O . GLU A 1 97 ? -5.033 -0.156 -11.271 1.00 84.62 97 GLU A O 1
ATOM 769 N N . THR A 1 98 ? -3.097 0.312 -12.330 1.00 89.62 98 THR A N 1
ATOM 770 C CA . THR A 1 98 ? -2.614 1.303 -11.372 1.00 89.62 98 THR A CA 1
ATOM 771 C C . THR A 1 98 ? -2.846 2.675 -11.974 1.00 89.62 98 THR A C 1
ATOM 773 O O . THR A 1 98 ? -2.239 3.028 -12.986 1.00 89.62 98 THR A O 1
ATOM 776 N N . PHE A 1 99 ? -3.711 3.448 -11.338 1.00 93.56 99 PHE A N 1
ATOM 777 C CA . PHE A 1 99 ? -4.027 4.803 -11.749 1.00 93.56 99 PHE A CA 1
ATOM 778 C C . PHE A 1 99 ? -2.984 5.791 -11.224 1.00 93.56 99 PHE A C 1
ATOM 780 O O . PHE A 1 99 ? -2.266 5.539 -10.252 1.00 93.56 99 PHE A O 1
ATOM 787 N N . GLU A 1 100 ? -2.914 6.959 -11.850 1.00 95.75 100 GLU A N 1
ATOM 788 C CA . GLU A 1 100 ? -2.248 8.093 -11.224 1.00 95.75 100 GLU A CA 1
ATOM 789 C C . GLU A 1 100 ? -3.040 8.529 -9.980 1.00 95.75 100 GLU A C 1
ATOM 791 O O . GLU A 1 100 ? -4.239 8.252 -9.830 1.00 95.75 100 GLU A O 1
ATOM 796 N N . TRP A 1 101 ? -2.360 9.184 -9.045 1.00 97.06 101 TRP A N 1
ATOM 797 C CA . TRP A 1 101 ? -3.022 9.724 -7.871 1.00 97.06 101 TRP A CA 1
ATOM 798 C C . TRP A 1 101 ? -4.121 10.717 -8.244 1.00 97.06 101 TRP A C 1
ATOM 800 O O . TRP A 1 101 ? -3.857 11.741 -8.872 1.00 97.06 101 TRP A O 1
ATOM 810 N N . GLN A 1 102 ? -5.325 10.448 -7.757 1.00 97.44 102 GLN A N 1
ATOM 811 C CA . GLN A 1 102 ? -6.456 11.363 -7.830 1.00 97.44 102 GLN A CA 1
ATOM 812 C C . GLN A 1 102 ? -6.347 12.437 -6.732 1.00 97.44 102 GLN A C 1
ATOM 814 O O . GLN A 1 102 ? -5.701 12.186 -5.704 1.00 97.44 102 GLN A O 1
ATOM 819 N N . PRO A 1 103 ? -6.938 13.630 -6.927 1.00 97.75 103 PRO A N 1
ATOM 820 C CA . PRO A 1 103 ? -6.783 14.771 -6.025 1.00 97.75 103 PRO A CA 1
ATOM 821 C C . PRO A 1 103 ? -7.019 14.478 -4.536 1.00 97.75 103 PRO A C 1
ATOM 823 O O . PRO A 1 103 ? -6.199 14.895 -3.709 1.00 97.75 103 PRO A O 1
ATOM 826 N N . LEU A 1 104 ? -8.076 13.745 -4.159 1.00 97.06 104 LEU A N 1
ATOM 827 C CA . LEU A 1 104 ? -8.326 13.442 -2.741 1.00 97.06 104 LEU A CA 1
ATOM 828 C C . LEU A 1 104 ? -7.287 12.473 -2.185 1.00 97.06 104 LEU A C 1
ATOM 830 O O . LEU A 1 104 ? -6.774 12.688 -1.085 1.00 97.06 104 LEU A O 1
ATOM 834 N N . SER A 1 105 ? -6.902 11.455 -2.954 1.00 97.56 105 SER A N 1
ATOM 835 C CA . SER A 1 105 ? -5.831 10.537 -2.558 1.00 97.56 105 SER A CA 1
ATOM 836 C C . SER A 1 105 ? -4.485 11.248 -2.397 1.00 97.56 105 SER A C 1
ATOM 838 O O . SER A 1 105 ? -3.747 10.930 -1.462 1.00 97.56 105 SER A O 1
ATOM 840 N N . GLN A 1 106 ? -4.167 12.244 -3.236 1.00 97.31 106 GLN A N 1
ATOM 841 C CA . GLN A 1 106 ? -2.975 13.089 -3.060 1.00 97.31 106 GLN A CA 1
ATOM 842 C C . GLN A 1 106 ? -3.056 13.905 -1.767 1.00 97.31 106 GLN A C 1
ATOM 844 O O . GLN A 1 106 ? -2.097 13.928 -0.995 1.00 97.31 106 GLN A O 1
ATOM 849 N N . LYS A 1 107 ? -4.206 14.537 -1.498 1.00 97.75 107 LYS A N 1
ATOM 850 C CA . LYS A 1 107 ? -4.433 15.320 -0.274 1.00 97.75 107 LYS A CA 1
ATOM 851 C C . LYS A 1 107 ? -4.269 14.459 0.981 1.00 97.75 107 LYS A C 1
ATOM 853 O O . LYS A 1 107 ? -3.565 14.861 1.906 1.00 97.75 107 LYS A O 1
ATOM 858 N N . ILE A 1 108 ? -4.868 13.267 0.997 1.00 98.31 108 ILE A N 1
ATOM 859 C CA . ILE A 1 108 ? -4.749 12.309 2.106 1.00 98.31 108 ILE A CA 1
ATOM 860 C C . ILE A 1 108 ? -3.300 11.837 2.250 1.00 98.31 108 ILE A C 1
ATOM 862 O O . ILE A 1 108 ? -2.772 11.823 3.358 1.00 98.31 108 ILE A O 1
ATOM 866 N N . THR A 1 109 ? -2.630 11.499 1.145 1.00 98.12 109 THR A N 1
ATOM 867 C CA . THR A 1 109 ? -1.224 11.064 1.169 1.00 98.12 109 THR A CA 1
ATOM 868 C C . THR A 1 109 ? -0.314 12.148 1.735 1.00 98.12 109 THR A C 1
ATOM 870 O O . THR A 1 109 ? 0.545 11.846 2.558 1.00 98.12 109 THR A O 1
ATOM 873 N N . LYS A 1 110 ? -0.548 13.416 1.387 1.00 97.50 110 LYS A N 1
ATOM 874 C CA . LYS A 1 110 ? 0.184 14.540 1.971 1.00 9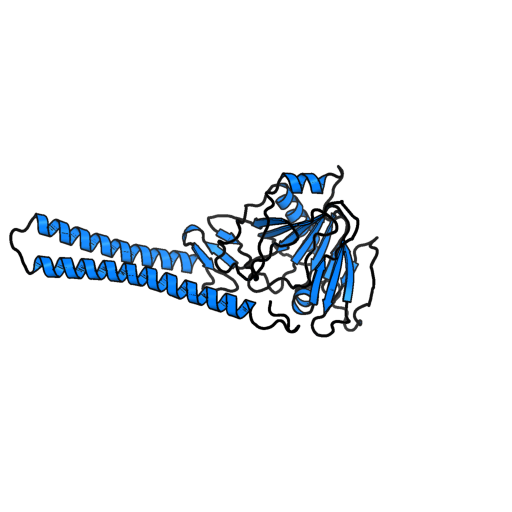7.50 110 LYS A CA 1
ATOM 875 C C . LYS A 1 110 ? -0.034 14.651 3.484 1.00 97.50 110 LYS A C 1
ATOM 877 O O . LYS A 1 110 ? 0.939 14.786 4.217 1.00 97.50 110 LYS A O 1
ATOM 882 N N . ALA A 1 111 ? -1.278 14.557 3.960 1.00 97.88 111 ALA A N 1
ATOM 883 C CA . ALA A 1 111 ? -1.574 14.585 5.397 1.00 97.88 111 ALA A CA 1
ATOM 884 C C . ALA A 1 111 ? -0.906 13.418 6.150 1.00 97.88 111 ALA A C 1
ATOM 886 O O . ALA A 1 111 ? -0.422 13.583 7.273 1.00 97.88 111 ALA A O 1
ATOM 887 N N . VAL A 1 112 ? -0.830 12.250 5.508 1.00 98.00 112 VAL A N 1
ATOM 888 C CA . VAL A 1 112 ? -0.098 11.080 6.003 1.00 98.00 112 VAL A CA 1
ATOM 889 C C . VAL A 1 112 ? 1.400 11.362 6.095 1.00 98.00 112 VAL A C 1
ATOM 891 O O . VAL A 1 112 ? 1.974 11.157 7.158 1.00 98.00 112 VAL A O 1
ATOM 894 N N . GLU A 1 113 ? 2.036 11.861 5.035 1.00 97.31 113 GLU A N 1
ATOM 895 C CA . GLU A 1 113 ? 3.466 12.207 5.046 1.00 97.31 113 GLU A CA 1
ATOM 896 C C . GLU A 1 113 ? 3.792 13.272 6.105 1.00 97.31 113 GLU A C 1
ATOM 898 O O . GLU A 1 113 ? 4.734 13.098 6.880 1.00 97.31 113 GLU A O 1
ATOM 903 N N . ASP A 1 114 ? 2.973 14.324 6.207 1.00 96.69 114 ASP A N 1
ATOM 904 C CA . ASP A 1 114 ? 3.128 15.385 7.208 1.00 96.69 114 ASP A CA 1
ATOM 905 C C . ASP A 1 114 ? 3.005 14.815 8.643 1.00 96.69 114 ASP A C 1
ATOM 907 O O . ASP A 1 114 ? 3.786 15.171 9.529 1.00 96.69 114 ASP A O 1
ATOM 911 N N . SER A 1 115 ? 2.081 13.869 8.866 1.00 95.38 115 SER A N 1
ATOM 912 C CA . SER A 1 115 ? 1.902 13.175 10.155 1.00 95.38 115 SER A CA 1
ATOM 913 C C . SER A 1 115 ? 3.022 12.181 10.472 1.00 95.38 115 SER A C 1
ATOM 915 O O . SER A 1 115 ? 3.296 11.908 11.642 1.00 95.38 115 SER A O 1
ATOM 917 N N . LEU A 1 116 ? 3.666 11.620 9.446 1.00 94.12 116 LEU A N 1
ATOM 918 C CA . LEU A 1 116 ? 4.769 10.673 9.588 1.00 94.12 116 LEU A CA 1
ATOM 919 C C . LEU A 1 116 ? 6.112 11.353 9.817 1.00 94.12 116 LEU A C 1
ATOM 921 O O . LEU A 1 116 ? 6.960 10.744 10.462 1.00 94.12 116 LEU A O 1
ATOM 925 N N . LEU A 1 117 ? 6.305 12.593 9.361 1.00 93.44 117 LEU A N 1
ATOM 926 C CA . LEU A 1 117 ? 7.575 13.319 9.457 1.00 93.44 117 LEU A CA 1
ATOM 927 C C . LEU A 1 117 ? 8.232 13.287 10.860 1.00 93.44 117 LEU A C 1
ATOM 929 O O . LEU A 1 117 ? 9.452 13.122 10.935 1.00 93.44 117 LEU A O 1
ATOM 933 N N . PRO A 1 118 ? 7.492 13.372 11.990 1.00 88.75 118 PRO A N 1
ATOM 934 C CA . PRO A 1 118 ? 8.078 13.243 13.330 1.00 88.75 118 PRO A CA 1
ATOM 935 C C . PRO A 1 118 ? 8.563 11.828 13.700 1.00 88.75 118 PRO A C 1
ATOM 937 O O . PRO A 1 118 ? 9.238 11.669 14.719 1.00 88.75 118 PRO A O 1
ATOM 940 N N . LEU A 1 119 ? 8.169 10.805 12.939 1.00 84.75 119 LEU A N 1
ATOM 941 C CA . LEU A 1 119 ? 8.461 9.384 13.161 1.00 84.75 119 LEU A CA 1
ATOM 942 C C . LEU A 1 119 ? 9.491 8.860 12.154 1.00 84.75 119 LEU A C 1
ATOM 944 O O . LEU A 1 119 ? 10.454 8.191 12.534 1.00 84.75 119 LEU A O 1
ATOM 948 N N . VAL A 1 120 ? 9.279 9.158 10.872 1.00 88.81 120 VAL A N 1
ATOM 949 C CA . VAL A 1 120 ? 10.098 8.719 9.745 1.00 88.81 120 VAL A CA 1
ATOM 950 C C . VAL A 1 120 ? 9.959 9.703 8.582 1.00 88.81 120 VAL A C 1
ATOM 952 O O . VAL A 1 120 ? 8.857 10.075 8.189 1.00 88.81 120 VAL A O 1
ATOM 955 N N . ASP A 1 121 ? 11.089 10.095 7.999 1.00 90.69 121 ASP A N 1
ATOM 956 C CA . ASP A 1 121 ? 11.106 10.826 6.733 1.00 90.69 121 ASP A CA 1
ATOM 957 C C . ASP A 1 121 ? 10.977 9.819 5.583 1.00 90.69 121 ASP A C 1
ATOM 959 O O . ASP A 1 121 ? 11.960 9.238 5.114 1.00 90.69 121 ASP A O 1
ATOM 963 N N . GLN A 1 122 ? 9.733 9.524 5.207 1.00 91.00 122 GLN A N 1
ATOM 964 C CA . GLN A 1 122 ? 9.402 8.550 4.175 1.00 91.00 122 GLN A CA 1
ATOM 965 C C . GLN A 1 122 ? 8.439 9.159 3.165 1.00 91.00 122 GLN A C 1
ATOM 967 O O . GLN A 1 122 ? 7.341 9.583 3.514 1.00 91.00 122 GLN A O 1
ATOM 972 N N . LYS A 1 123 ? 8.830 9.102 1.890 1.00 93.62 123 LYS A N 1
ATOM 973 C CA . LYS A 1 123 ? 7.941 9.431 0.779 1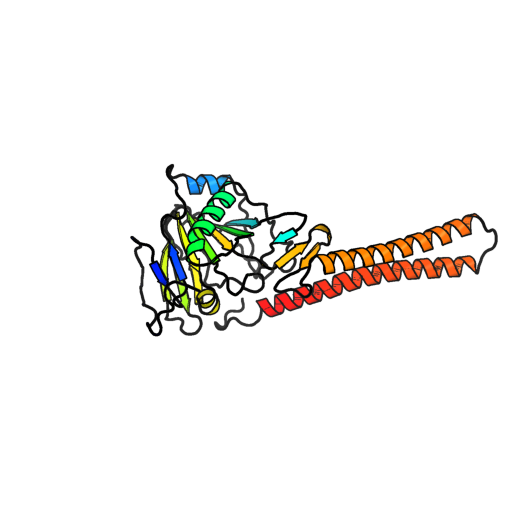.00 93.62 123 LYS A CA 1
ATOM 974 C C . LYS A 1 123 ? 7.052 8.253 0.432 1.00 93.62 123 LYS A C 1
ATOM 976 O O . LYS A 1 123 ? 7.521 7.123 0.290 1.00 93.62 123 LYS A O 1
ATOM 981 N N . MET A 1 124 ? 5.785 8.550 0.229 1.00 97.00 124 MET A N 1
ATOM 982 C CA . MET A 1 124 ? 4.757 7.605 -0.147 1.00 97.00 124 MET A CA 1
ATOM 983 C C . MET A 1 124 ? 4.488 7.705 -1.644 1.00 97.00 124 MET A C 1
ATOM 985 O O . MET A 1 124 ? 4.317 8.790 -2.191 1.00 97.00 124 MET A O 1
ATOM 989 N N . ASN A 1 125 ? 4.478 6.569 -2.341 1.00 97.50 125 ASN A N 1
ATOM 990 C CA . ASN A 1 125 ? 4.395 6.568 -3.806 1.00 97.50 125 ASN A CA 1
ATOM 991 C C . ASN A 1 125 ? 3.431 5.533 -4.387 1.00 97.50 125 ASN A C 1
ATOM 993 O O . ASN A 1 125 ? 3.334 5.422 -5.607 1.00 97.50 125 ASN A O 1
ATOM 997 N N . HIS A 1 126 ? 2.726 4.788 -3.539 1.00 97.38 126 HIS A N 1
ATOM 998 C CA . HIS A 1 126 ? 1.754 3.792 -3.963 1.00 97.38 126 HIS A CA 1
ATOM 999 C C . HIS A 1 126 ? 0.665 3.606 -2.900 1.00 97.38 126 HIS A C 1
ATOM 1001 O O . HIS A 1 126 ? 0.970 3.505 -1.711 1.00 97.38 126 HIS A O 1
ATOM 1007 N N . CYS A 1 127 ? -0.594 3.482 -3.314 1.00 97.62 127 CYS A N 1
ATOM 1008 C CA . CYS A 1 127 ? -1.731 3.167 -2.455 1.00 97.62 127 CYS A CA 1
ATOM 1009 C C . CYS A 1 127 ? -2.535 1.997 -3.012 1.00 97.62 127 CYS A C 1
ATOM 1011 O O . CYS A 1 127 ? -2.782 1.898 -4.212 1.00 97.62 127 CYS A O 1
ATOM 1013 N N . VAL A 1 128 ? -2.992 1.142 -2.100 1.00 96.38 128 VAL A N 1
ATOM 1014 C CA . VAL A 1 128 ? -4.122 0.252 -2.361 1.00 9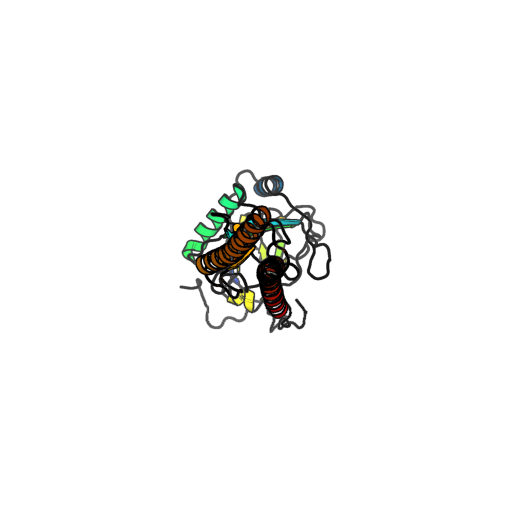6.38 128 VAL A CA 1
ATOM 1015 C C . VAL A 1 128 ? -5.275 0.694 -1.483 1.00 96.38 128 VAL A C 1
ATOM 1017 O O . VAL A 1 128 ? -5.236 0.529 -0.259 1.00 96.38 128 VAL A O 1
ATOM 1020 N N . THR A 1 129 ? -6.307 1.220 -2.123 1.00 98.12 129 THR A N 1
ATOM 1021 C CA . THR A 1 129 ? -7.545 1.615 -1.469 1.00 98.12 129 THR A CA 1
ATOM 1022 C C . THR A 1 129 ? -8.490 0.424 -1.461 1.00 98.12 129 THR A C 1
ATOM 1024 O O . THR A 1 129 ? -8.728 -0.195 -2.492 1.00 98.12 129 THR A O 1
ATOM 1027 N N . ASN A 1 130 ? -9.015 0.072 -0.291 1.00 98.12 130 ASN 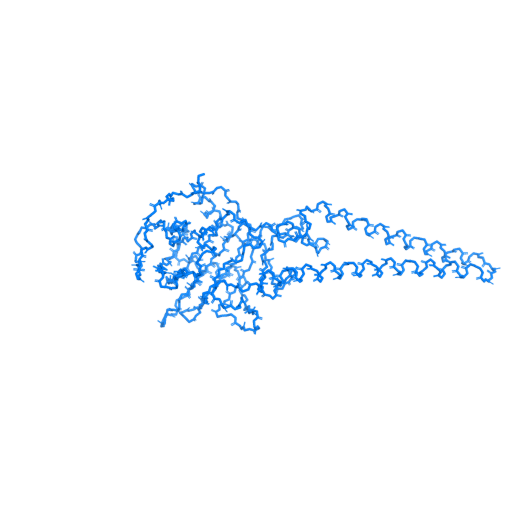A N 1
ATOM 1028 C CA . ASN A 1 130 ? -10.010 -0.983 -0.124 1.00 98.12 130 ASN A CA 1
ATOM 1029 C C . ASN A 1 130 ? -11.344 -0.354 0.275 1.00 98.12 130 ASN A C 1
ATOM 1031 O O . ASN A 1 130 ? -11.397 0.388 1.256 1.00 98.12 130 ASN A O 1
ATOM 1035 N N . TYR A 1 131 ? -12.406 -0.708 -0.439 1.00 98.56 131 TYR A N 1
ATOM 1036 C CA . TYR A 1 131 ? -13.775 -0.315 -0.146 1.00 98.56 131 TYR A CA 1
ATOM 1037 C C . TYR A 1 131 ? -14.563 -1.514 0.392 1.00 98.56 131 TYR A C 1
ATOM 1039 O O . TYR A 1 131 ? -14.794 -2.502 -0.310 1.00 98.56 131 TYR A O 1
ATOM 1047 N N . TYR A 1 132 ? -14.939 -1.416 1.665 1.00 98.25 132 TYR A N 1
ATOM 1048 C CA . TYR A 1 132 ? -15.784 -2.357 2.387 1.00 98.25 132 TYR A CA 1
ATOM 1049 C C . TYR A 1 132 ? -17.206 -1.807 2.335 1.00 98.25 132 TYR A C 1
ATOM 1051 O O . TYR A 1 132 ? -17.495 -0.761 2.921 1.00 98.25 132 TYR A O 1
ATOM 1059 N N . ARG A 1 133 ? -18.083 -2.487 1.601 1.00 97.81 133 ARG A N 1
ATOM 1060 C CA . ARG A 1 133 ? -19.444 -2.006 1.327 1.00 97.81 133 ARG A CA 1
ATOM 1061 C C . ARG A 1 133 ? -20.312 -2.021 2.579 1.00 97.81 133 ARG A C 1
ATOM 1063 O O . ARG A 1 133 ? -21.154 -1.146 2.740 1.00 97.81 133 ARG A O 1
ATOM 1070 N N . ASP A 1 134 ? -20.093 -3.002 3.449 1.00 97.56 134 ASP A N 1
ATOM 1071 C CA . ASP A 1 134 ? -20.784 -3.151 4.723 1.00 97.56 134 ASP A CA 1
ATOM 1072 C C . ASP A 1 134 ? -19.962 -3.979 5.737 1.00 97.56 134 ASP A C 1
ATOM 1074 O O . ASP A 1 134 ? -18.752 -4.201 5.585 1.00 97.56 134 ASP A O 1
ATOM 1078 N N . GLY A 1 135 ? -20.625 -4.427 6.805 1.00 96.00 135 GLY A N 1
ATOM 1079 C CA . GLY A 1 135 ? -20.072 -5.280 7.855 1.00 96.00 135 GLY A CA 1
ATOM 1080 C C . GLY A 1 135 ? -19.541 -6.640 7.424 1.00 96.00 135 GLY A C 1
ATOM 1081 O O . GLY A 1 135 ? -18.707 -7.210 8.133 1.00 96.00 135 GLY A O 1
ATOM 1082 N N . GLU A 1 136 ? -20.010 -7.155 6.287 1.00 96.94 136 GLU A N 1
ATOM 1083 C CA . GLU A 1 136 ? -19.690 -8.497 5.805 1.00 96.94 136 GLU A CA 1
ATOM 1084 C C . GLU A 1 136 ? -18.405 -8.536 4.989 1.00 96.94 136 GLU A C 1
ATOM 1086 O O . GLU A 1 136 ? -17.742 -9.576 4.963 1.00 96.94 136 GLU A O 1
ATOM 1091 N N . ASP A 1 137 ? -18.032 -7.419 4.362 1.00 97.56 137 ASP A N 1
ATOM 1092 C CA . ASP A 1 137 ? -16.743 -7.270 3.695 1.00 97.56 137 ASP A CA 1
ATOM 1093 C C . ASP A 1 137 ? -15.608 -7.289 4.733 1.00 97.56 137 ASP A C 1
ATOM 1095 O O . ASP A 1 137 ? -15.697 -6.682 5.806 1.00 97.56 137 ASP A O 1
ATOM 1099 N N . PHE A 1 138 ? -14.516 -7.994 4.427 1.00 96.25 138 PHE A N 1
ATOM 1100 C CA . PHE A 1 138 ? -13.400 -8.201 5.356 1.00 96.25 138 PHE A CA 1
ATOM 1101 C C . PHE A 1 138 ? -12.074 -8.469 4.633 1.00 96.25 138 PHE A C 1
ATOM 1103 O O . PHE A 1 138 ? -11.995 -8.637 3.411 1.00 96.25 138 PHE A O 1
ATOM 1110 N N . ILE A 1 139 ? -10.992 -8.534 5.403 1.00 94.50 139 ILE A N 1
ATOM 1111 C CA . ILE A 1 139 ? -9.718 -9.076 4.929 1.00 94.50 139 ILE A CA 1
ATOM 1112 C C . ILE A 1 139 ? -9.172 -10.019 5.991 1.00 94.50 139 ILE A C 1
ATOM 1114 O O . ILE A 1 139 ? -9.007 -9.636 7.146 1.00 94.50 139 ILE A O 1
ATOM 1118 N N . ALA A 1 140 ? -8.951 -11.276 5.604 1.00 93.62 140 ALA A N 1
ATOM 1119 C CA . ALA A 1 140 ? -8.430 -12.302 6.497 1.00 93.62 140 ALA A CA 1
ATOM 1120 C C . ALA A 1 140 ? -6.989 -11.992 6.934 1.00 93.62 140 ALA A C 1
ATOM 1122 O O . ALA A 1 140 ? -6.316 -11.134 6.361 1.00 93.62 140 ALA A O 1
ATOM 1123 N N . HIS A 1 141 ? -6.505 -12.727 7.937 1.00 93.56 141 HIS A N 1
ATOM 1124 C CA . HIS A 1 141 ? -5.137 -12.592 8.437 1.00 93.56 141 HIS A CA 1
ATOM 1125 C C . HIS A 1 141 ? -4.098 -12.732 7.324 1.00 93.56 141 HIS A C 1
ATOM 1127 O O . HIS A 1 141 ? -3.979 -13.786 6.698 1.00 93.56 141 HIS A O 1
ATOM 1133 N N . HIS A 1 142 ? -3.317 -11.674 7.122 1.00 91.44 142 HIS A N 1
ATOM 1134 C CA . HIS A 1 142 ? -2.218 -11.604 6.163 1.00 91.44 142 HIS A CA 1
ATOM 1135 C C . HIS A 1 142 ? -1.092 -10.714 6.704 1.00 91.44 142 HIS A C 1
ATOM 1137 O O . HIS A 1 142 ? -1.225 -10.102 7.756 1.00 91.44 142 HIS A O 1
ATOM 1143 N N . SER A 1 143 ? 0.038 -10.669 6.007 1.00 90.25 143 SER A N 1
ATOM 1144 C CA . SER A 1 143 ? 1.018 -9.593 6.184 1.00 90.25 143 SER A CA 1
ATOM 1145 C C . SER A 1 143 ? 1.279 -8.985 4.827 1.00 90.25 143 SER A C 1
ATOM 1147 O O . SER A 1 143 ? 1.268 -9.707 3.816 1.00 90.25 143 SER A O 1
ATOM 1149 N N . ASP A 1 144 ? 1.571 -7.694 4.826 1.00 91.62 144 ASP A N 1
ATOM 1150 C CA . ASP A 1 144 ? 1.996 -7.014 3.623 1.00 91.62 144 ASP A CA 1
ATOM 1151 C C . ASP A 1 144 ? 3.329 -7.597 3.178 1.00 91.62 144 ASP A C 1
ATOM 1153 O O . ASP A 1 144 ? 4.260 -7.808 3.959 1.00 91.62 144 ASP A O 1
ATOM 1157 N N . LYS A 1 145 ? 3.409 -7.899 1.891 1.00 88.06 145 LYS A N 1
ATOM 1158 C CA . LYS A 1 145 ? 4.630 -8.392 1.271 1.00 88.06 145 LYS A CA 1
ATOM 1159 C C . LYS A 1 145 ? 5.661 -7.275 1.236 1.00 88.06 145 LYS A C 1
ATOM 1161 O O . LYS A 1 145 ? 5.343 -6.178 0.807 1.00 88.06 145 LYS A O 1
ATOM 1166 N N . ASP A 1 146 ? 6.891 -7.571 1.628 1.00 88.12 146 ASP A N 1
ATOM 1167 C CA . ASP A 1 146 ? 7.998 -6.611 1.718 1.00 88.12 146 ASP A CA 1
ATOM 1168 C C . ASP A 1 146 ? 9.018 -6.762 0.570 1.00 88.12 146 ASP A C 1
ATOM 1170 O O . ASP A 1 146 ? 10.087 -6.149 0.585 1.00 88.12 146 ASP A O 1
ATOM 1174 N N . LEU A 1 147 ? 8.709 -7.587 -0.444 1.00 89.62 147 LEU A N 1
ATOM 1175 C CA . LEU A 1 147 ? 9.573 -7.785 -1.613 1.00 89.62 147 LEU A CA 1
ATOM 1176 C C . LEU A 1 147 ? 9.837 -6.464 -2.335 1.00 89.62 147 LEU A C 1
ATOM 1178 O O . LEU A 1 147 ? 10.991 -6.158 -2.644 1.00 89.62 147 LEU A O 1
ATOM 1182 N N . ASP A 1 148 ? 8.760 -5.710 -2.549 1.00 91.75 148 ASP A N 1
ATOM 1183 C CA . ASP A 1 148 ? 8.731 -4.492 -3.355 1.00 91.75 148 ASP A CA 1
ATOM 1184 C C . ASP A 1 148 ? 8.734 -3.215 -2.512 1.00 91.75 148 ASP A C 1
ATOM 1186 O O . ASP A 1 148 ? 8.811 -2.124 -3.062 1.00 91.75 148 ASP A O 1
ATOM 1190 N N . LEU A 1 149 ? 8.641 -3.326 -1.186 1.00 93.25 149 LEU A N 1
ATOM 1191 C CA . LEU A 1 149 ? 8.523 -2.182 -0.278 1.00 93.25 149 LEU A CA 1
ATOM 1192 C C . LEU A 1 149 ? 9.867 -1.792 0.318 1.00 93.25 149 LEU A C 1
ATOM 1194 O O . LEU A 1 149 ? 10.752 -2.633 0.462 1.00 93.25 149 LEU A O 1
ATOM 1198 N N . ASN A 1 150 ? 9.997 -0.552 0.770 1.00 94.06 150 ASN A N 1
ATOM 1199 C CA . ASN A 1 150 ? 11.067 -0.182 1.684 1.00 94.06 150 ASN A CA 1
ATOM 1200 C C . ASN A 1 150 ? 10.998 -1.052 2.955 1.00 94.06 150 ASN A C 1
ATOM 1202 O O . ASN A 1 150 ? 10.091 -0.898 3.766 1.00 94.06 150 ASN A O 1
ATOM 1206 N N . ARG A 1 151 ? 11.947 -1.981 3.128 1.00 89.81 151 ARG A N 1
ATOM 1207 C CA . ARG A 1 151 ? 11.925 -2.972 4.227 1.00 89.81 151 ARG A CA 1
ATOM 1208 C C . ARG A 1 151 ? 12.137 -2.372 5.612 1.00 89.81 151 ARG A C 1
ATOM 1210 O O . ARG A 1 151 ? 11.836 -3.028 6.604 1.00 89.81 151 ARG A O 1
ATOM 1217 N N . GLU A 1 152 ? 12.693 -1.170 5.662 1.00 89.12 152 GLU A N 1
ATOM 1218 C CA . GLU A 1 152 ? 12.891 -0.401 6.892 1.00 89.12 152 GLU A CA 1
ATOM 1219 C C . GLU A 1 152 ? 11.812 0.675 7.062 1.00 89.12 152 GLU A C 1
ATOM 1221 O O . GLU A 1 152 ? 11.764 1.341 8.093 1.00 89.12 152 GLU A O 1
ATOM 1226 N N . GLY A 1 153 ? 10.953 0.841 6.053 1.00 92.38 153 GLY A N 1
ATOM 1227 C CA . GLY A 1 153 ? 9.869 1.804 6.046 1.00 92.38 153 GLY A CA 1
ATOM 1228 C C . GLY A 1 153 ? 8.616 1.303 6.755 1.00 92.38 153 GLY A C 1
ATOM 1229 O O . GLY A 1 153 ? 8.443 0.112 7.028 1.00 92.38 153 GLY A O 1
ATOM 1230 N N . VAL A 1 154 ? 7.718 2.243 7.020 1.00 96.44 154 VAL A N 1
ATOM 1231 C CA . VAL A 1 154 ? 6.396 1.986 7.595 1.00 96.44 154 VAL A CA 1
ATOM 1232 C C . VAL A 1 154 ? 5.346 1.838 6.497 1.00 96.44 154 VAL A C 1
ATOM 1234 O O . VAL A 1 154 ? 5.498 2.350 5.384 1.00 96.44 154 VAL A O 1
ATOM 1237 N N . ILE A 1 155 ? 4.246 1.168 6.824 1.00 97.94 155 ILE A N 1
ATOM 1238 C CA . ILE A 1 155 ? 3.031 1.148 6.006 1.00 97.94 155 ILE A CA 1
ATOM 1239 C C . ILE A 1 155 ? 1.974 1.979 6.728 1.00 97.94 155 ILE A C 1
ATOM 1241 O O . ILE A 1 155 ? 1.688 1.728 7.897 1.00 97.94 155 ILE A O 1
ATOM 1245 N N . ALA A 1 156 ? 1.380 2.952 6.044 1.00 98.31 156 ALA A N 1
ATOM 1246 C CA . ALA A 1 156 ? 0.330 3.792 6.612 1.00 98.31 156 ALA A CA 1
ATOM 1247 C C . ALA A 1 156 ? -1.042 3.333 6.113 1.00 98.31 156 ALA A C 1
ATOM 1249 O O . ALA A 1 156 ? -1.238 3.148 4.916 1.00 98.31 156 ALA A O 1
ATOM 1250 N N . SER A 1 157 ? -2.007 3.152 7.012 1.00 98.31 157 SER A N 1
ATOM 1251 C CA . SER A 1 157 ? -3.382 2.793 6.664 1.00 98.31 157 SER A CA 1
ATOM 1252 C C . SER A 1 157 ? -4.361 3.802 7.244 1.00 98.31 157 SER A C 1
ATOM 1254 O O . SER A 1 157 ? -4.688 3.736 8.429 1.00 98.31 157 SER A O 1
ATOM 1256 N N . VAL A 1 158 ? -4.881 4.686 6.397 1.00 98.75 158 VAL A N 1
ATOM 1257 C CA . VAL A 1 158 ? -5.957 5.622 6.755 1.00 98.75 158 VAL A CA 1
ATOM 1258 C C . VAL A 1 158 ? -7.301 4.902 6.726 1.00 98.75 158 VAL A C 1
ATOM 1260 O O . VAL A 1 158 ? -7.520 4.050 5.863 1.00 98.75 158 VAL A O 1
ATOM 1263 N N . SER A 1 159 ? -8.199 5.227 7.656 1.00 98.62 159 SER A N 1
ATOM 1264 C CA . SER A 1 159 ? -9.567 4.696 7.719 1.00 98.62 159 SER A CA 1
ATOM 1265 C C . SER A 1 159 ? -10.597 5.818 7.625 1.00 98.62 159 SER A C 1
ATOM 1267 O O . SER A 1 159 ? -10.510 6.801 8.351 1.00 98.62 159 SER A O 1
ATOM 1269 N N . LEU A 1 160 ? -11.591 5.653 6.755 1.00 98.69 160 LEU A N 1
ATOM 1270 C CA . LEU A 1 160 ? -12.713 6.572 6.560 1.00 98.69 160 LEU A CA 1
ATOM 1271 C C . LEU A 1 160 ? -14.028 5.796 6.686 1.00 98.69 160 LEU A C 1
ATOM 1273 O O . LEU A 1 160 ? -14.125 4.663 6.209 1.00 98.69 160 LEU A O 1
ATOM 1277 N N . GLY A 1 161 ? -15.042 6.420 7.278 1.00 97.88 161 GLY A N 1
ATOM 1278 C CA . GLY A 1 161 ? -16.381 5.843 7.431 1.00 97.88 161 GLY A CA 1
ATOM 1279 C C . GLY A 1 161 ? -16.536 4.971 8.671 1.00 97.88 161 GLY A C 1
ATOM 1280 O O . GLY A 1 161 ? -16.109 5.359 9.756 1.00 97.88 161 GLY A O 1
ATOM 1281 N N . ASP A 1 162 ? -17.175 3.809 8.506 1.00 97.50 162 ASP A N 1
ATOM 1282 C CA . ASP A 1 162 ? -17.519 2.917 9.614 1.00 97.50 162 ASP A CA 1
ATOM 1283 C C . ASP A 1 162 ? -16.277 2.459 10.388 1.00 97.50 162 ASP A C 1
ATOM 1285 O O . ASP A 1 162 ? -15.305 1.954 9.814 1.00 97.50 162 ASP A O 1
ATOM 1289 N N . GLU A 1 163 ? -16.337 2.578 11.714 1.00 96.69 163 GLU A N 1
ATOM 1290 C CA . GLU A 1 163 ? -15.286 2.082 12.594 1.00 96.69 163 GLU A CA 1
ATOM 1291 C C . GLU A 1 163 ? -15.253 0.551 12.550 1.00 96.69 163 GLU A C 1
ATOM 1293 O O . GLU A 1 163 ? -16.267 -0.130 12.771 1.00 96.69 163 GLU A O 1
ATOM 1298 N N . ARG A 1 164 ? -14.060 0.003 12.291 1.00 96.38 164 ARG A N 1
ATOM 1299 C CA . ARG A 1 164 ? -13.809 -1.442 12.241 1.00 96.38 164 ARG A CA 1
ATOM 1300 C C . ARG A 1 164 ? -12.632 -1.822 13.122 1.00 96.38 164 ARG A C 1
ATOM 1302 O O . ARG A 1 164 ? -11.702 -1.042 13.306 1.00 96.38 164 ARG A O 1
ATOM 1309 N N . ILE A 1 165 ? -12.667 -3.054 13.622 1.00 95.94 165 ILE A N 1
ATOM 1310 C CA . ILE A 1 165 ? -11.576 -3.620 14.413 1.00 95.94 165 ILE A CA 1
ATOM 1311 C C . ILE A 1 165 ? -10.517 -4.195 13.478 1.00 95.94 165 ILE A C 1
ATOM 1313 O O . ILE A 1 165 ? -10.811 -5.085 12.671 1.00 95.94 165 ILE A O 1
ATOM 1317 N N . MET A 1 166 ? -9.280 -3.727 13.631 1.00 96.75 166 MET A N 1
ATOM 1318 C CA . MET A 1 166 ? -8.111 -4.443 13.139 1.00 96.75 166 MET A CA 1
ATOM 1319 C C . MET A 1 166 ? -7.585 -5.379 14.226 1.00 96.75 166 MET A C 1
ATOM 1321 O O . MET A 1 166 ? -7.358 -4.964 15.360 1.00 96.75 166 MET A O 1
ATOM 1325 N N . GLU A 1 167 ? -7.358 -6.640 13.868 1.00 95.38 167 GLU A N 1
ATOM 1326 C CA . GLU A 1 167 ? -6.704 -7.624 14.732 1.00 95.38 167 GLU A CA 1
ATOM 1327 C C . GLU A 1 167 ? -5.283 -7.893 14.231 1.00 95.38 167 GLU A C 1
ATOM 1329 O O . GLU A 1 167 ? -5.120 -8.392 13.119 1.00 95.38 167 GLU A O 1
ATOM 1334 N N . LEU A 1 168 ? -4.281 -7.610 15.065 1.00 95.06 168 LEU A N 1
ATOM 1335 C CA . LEU A 1 168 ? -2.866 -7.944 14.890 1.00 95.06 168 LEU A CA 1
ATOM 1336 C C . LEU A 1 168 ? -2.556 -9.211 15.693 1.00 95.06 168 LEU A C 1
ATOM 1338 O O . LEU A 1 168 ? -2.797 -9.255 16.894 1.00 95.06 168 LEU A O 1
ATOM 1342 N N . LYS A 1 169 ? -2.005 -10.245 15.058 1.00 93.62 169 LYS A N 1
ATOM 1343 C CA . LYS A 1 169 ? -1.750 -11.556 15.672 1.00 93.62 169 LYS A CA 1
ATOM 1344 C C . LYS A 1 169 ? -0.318 -12.016 15.437 1.00 93.62 169 LYS A C 1
ATOM 1346 O O . LYS A 1 169 ? 0.112 -12.148 14.291 1.00 93.62 169 LYS A O 1
ATOM 1351 N N . ARG A 1 170 ? 0.430 -12.315 16.502 1.00 92.94 170 ARG A N 1
ATOM 1352 C CA . ARG A 1 170 ? 1.827 -12.758 16.378 1.00 92.94 170 ARG A CA 1
ATOM 1353 C C . ARG A 1 170 ? 1.902 -14.152 15.761 1.00 92.94 170 ARG A C 1
ATOM 1355 O O . ARG A 1 170 ? 1.260 -15.100 16.211 1.00 92.94 170 ARG A O 1
ATOM 1362 N N . ARG A 1 171 ? 2.787 -14.317 14.779 1.00 90.00 171 ARG A N 1
ATOM 1363 C CA . ARG A 1 171 ? 2.987 -15.579 14.045 1.00 90.00 171 ARG A CA 1
ATOM 1364 C C . ARG A 1 171 ? 3.513 -16.704 14.934 1.00 90.00 171 ARG A C 1
ATOM 1366 O O . ARG A 1 171 ? 2.992 -17.810 14.905 1.00 90.00 171 ARG A O 1
ATOM 1373 N N . ALA A 1 172 ? 4.545 -16.408 15.725 1.00 89.31 172 ALA A N 1
ATOM 1374 C CA . ALA A 1 172 ? 5.211 -17.390 16.584 1.00 89.31 172 ALA A CA 1
ATOM 1375 C C . ALA A 1 172 ? 4.422 -17.722 17.864 1.00 89.31 172 ALA A C 1
ATOM 1377 O O . ALA A 1 172 ? 4.675 -18.746 18.491 1.00 89.31 172 ALA A O 1
ATOM 1378 N N . LYS A 1 173 ? 3.484 -16.854 18.261 1.00 88.81 173 LYS A N 1
ATOM 1379 C CA . LYS A 1 173 ? 2.681 -16.991 19.480 1.00 88.81 173 LYS A CA 1
ATOM 1380 C C . LYS A 1 173 ? 1.235 -16.584 19.162 1.00 88.81 173 LYS A C 1
ATOM 1382 O O . LYS A 1 173 ? 0.860 -15.464 19.466 1.00 88.81 173 LYS A O 1
ATOM 1387 N N . PRO A 1 174 ? 0.421 -17.444 18.525 1.00 86.00 174 PRO A N 1
ATOM 1388 C CA . PRO A 1 174 ? -0.918 -17.084 18.033 1.00 86.00 174 PRO A CA 1
ATOM 1389 C C . PRO A 1 174 ? -1.911 -16.538 19.076 1.00 86.00 174 PRO A C 1
ATOM 1391 O O . PRO A 1 174 ? -2.942 -15.992 18.698 1.00 86.00 174 PRO A O 1
ATOM 1394 N N . GLN A 1 175 ? -1.635 -16.721 20.366 1.00 84.75 175 GLN A N 1
ATOM 1395 C CA . GLN A 1 175 ? -2.389 -16.166 21.492 1.00 84.75 175 GLN A CA 1
ATOM 1396 C C . GLN A 1 175 ? -1.993 -14.724 21.862 1.00 84.75 175 GLN A C 1
ATOM 1398 O O . GLN A 1 175 ? -2.628 -14.121 22.722 1.00 84.75 175 GLN A O 1
ATOM 1403 N N . ASP A 1 176 ? -0.909 -14.212 21.279 1.00 86.62 176 ASP A N 1
ATOM 1404 C CA . ASP A 1 176 ? -0.496 -12.813 21.345 1.00 86.62 176 ASP A CA 1
ATOM 1405 C C . ASP A 1 176 ? -1.242 -12.051 20.241 1.00 86.62 176 ASP A C 1
ATOM 1407 O O . ASP A 1 176 ? -0.939 -12.183 19.048 1.00 86.62 176 ASP A O 1
ATOM 1411 N N . VAL A 1 177 ? -2.300 -11.358 20.666 1.00 89.19 177 VAL A N 1
ATOM 1412 C CA . VAL A 1 177 ? -3.272 -10.677 19.814 1.00 89.19 177 VAL A CA 1
ATOM 1413 C C . VAL A 1 177 ? -3.514 -9.273 20.360 1.00 89.19 177 VAL A C 1
ATOM 1415 O O . VAL A 1 177 ? -3.821 -9.109 21.541 1.00 89.19 177 VAL A O 1
ATOM 1418 N N . THR A 1 178 ? -3.435 -8.278 19.483 1.00 88.62 178 THR A N 1
ATOM 1419 C CA . THR A 1 178 ? -3.818 -6.888 19.745 1.00 88.62 178 THR A CA 1
ATOM 1420 C C . THR A 1 178 ? -5.009 -6.545 18.858 1.00 88.62 178 THR A C 1
ATOM 1422 O O . THR A 1 178 ? -4.952 -6.753 17.646 1.00 88.62 178 THR A O 1
ATOM 1425 N N . ARG A 1 179 ? -6.088 -6.016 19.439 1.00 92.19 179 ARG A N 1
ATOM 1426 C CA . ARG A 1 179 ? -7.249 -5.524 18.688 1.00 92.19 179 ARG A CA 1
ATOM 1427 C C . ARG A 1 179 ? -7.419 -4.035 18.904 1.00 92.19 179 ARG A C 1
ATOM 1429 O O . ARG A 1 179 ? -7.458 -3.569 20.040 1.00 92.19 179 ARG A O 1
ATOM 1436 N N . VAL A 1 180 ? -7.543 -3.306 17.805 1.00 92.50 180 VAL A N 1
ATOM 1437 C CA . VAL A 1 180 ? -7.633 -1.849 17.819 1.00 92.50 180 VAL A CA 1
ATOM 1438 C C . VAL A 1 180 ? -8.798 -1.388 16.949 1.00 92.50 180 VAL A C 1
ATOM 1440 O O . VAL A 1 180 ? -8.953 -1.850 15.814 1.00 92.50 180 VAL A O 1
ATOM 1443 N N . SER A 1 181 ? -9.637 -0.507 17.495 1.00 95.50 181 SER A N 1
ATOM 1444 C CA . SER A 1 181 ? -10.644 0.216 16.718 1.00 95.50 181 SER A CA 1
ATOM 1445 C C . SER A 1 181 ? -9.964 1.203 15.778 1.00 95.50 181 SER A C 1
ATOM 1447 O O . SER A 1 181 ? -8.994 1.855 16.156 1.00 95.50 181 SER A O 1
ATOM 1449 N N . LEU A 1 182 ? -10.474 1.320 14.554 1.00 97.19 182 LEU A N 1
ATOM 1450 C CA . LEU A 1 182 ? -9.999 2.274 13.554 1.00 97.19 182 LEU A CA 1
ATOM 1451 C C . LEU A 1 182 ? -11.090 3.316 13.270 1.00 97.19 182 LEU A C 1
ATOM 1453 O O . LEU A 1 182 ? -11.914 3.079 12.378 1.00 97.19 182 LEU A O 1
ATOM 1457 N N . PRO A 1 183 ? -11.127 4.435 14.018 1.00 96.88 183 PRO A N 1
ATOM 1458 C CA . PRO A 1 183 ? -12.115 5.491 13.818 1.00 96.88 183 PRO A CA 1
ATOM 1459 C C . PRO A 1 183 ? -11.988 6.168 12.449 1.00 96.88 183 PRO A C 1
ATOM 1461 O O . PRO A 1 183 ? -10.936 6.105 11.802 1.00 96.88 183 PRO A O 1
ATOM 1464 N N . HIS A 1 184 ? -13.043 6.871 12.034 1.00 97.94 184 HIS A N 1
ATOM 1465 C CA . HIS A 1 184 ? -12.993 7.767 10.880 1.00 97.94 184 HIS A CA 1
ATOM 1466 C C . HIS A 1 184 ? -11.837 8.773 11.024 1.00 97.94 184 HIS A C 1
ATOM 1468 O O . HIS A 1 184 ? -11.602 9.316 12.101 1.00 97.94 184 HIS A O 1
ATOM 1474 N N . GLY A 1 185 ? -11.107 9.015 9.936 1.00 98.12 185 GLY A N 1
ATOM 1475 C CA . GLY A 1 185 ? -10.015 9.986 9.876 1.00 98.12 185 GLY A CA 1
ATOM 1476 C C . GLY A 1 185 ? -8.736 9.536 10.588 1.00 98.12 185 GLY A C 1
ATOM 1477 O O . GLY A 1 185 ? -7.764 10.288 10.631 1.00 98.12 185 GLY A O 1
ATOM 1478 N N . SER A 1 186 ? -8.703 8.319 11.143 1.00 98.25 186 SER A N 1
ATOM 1479 C CA . SER A 1 186 ? -7.516 7.771 11.804 1.00 98.25 186 SER A CA 1
ATOM 1480 C C . SER A 1 186 ? -6.523 7.159 10.815 1.00 98.25 186 SER A C 1
ATOM 1482 O O . SER A 1 186 ? -6.887 6.728 9.717 1.00 98.25 186 SER A O 1
ATOM 1484 N N . MET A 1 187 ? -5.261 7.073 11.231 1.00 98.12 187 MET A N 1
ATOM 1485 C CA . MET A 1 187 ? -4.183 6.395 10.521 1.00 98.12 187 MET A CA 1
ATOM 1486 C C . MET A 1 187 ? -3.496 5.386 11.437 1.00 98.12 187 MET A C 1
ATOM 1488 O O . MET A 1 187 ? -2.934 5.753 12.466 1.00 98.12 187 MET A O 1
ATOM 1492 N N . LEU A 1 188 ? -3.459 4.123 11.023 1.00 98.12 188 LEU A N 1
ATOM 1493 C CA . LEU A 1 188 ? -2.557 3.140 11.615 1.00 98.12 188 LEU A CA 1
ATOM 1494 C C . LEU A 1 188 ? -1.202 3.190 10.900 1.00 98.12 188 LEU A C 1
ATOM 1496 O O . LEU A 1 188 ? -1.140 3.007 9.683 1.00 98.12 188 LEU A O 1
ATOM 1500 N N . VAL A 1 189 ? -0.125 3.381 11.653 1.00 97.88 189 VAL A N 1
ATOM 1501 C CA . VAL A 1 189 ? 1.261 3.280 11.186 1.00 97.88 189 VAL A CA 1
ATOM 1502 C C . VAL A 1 189 ? 1.787 1.902 11.567 1.00 97.88 189 VAL A C 1
ATOM 1504 O O . VAL A 1 189 ? 2.089 1.647 12.730 1.00 97.88 189 VAL A O 1
ATOM 1507 N N . LEU A 1 190 ? 1.866 0.995 10.596 1.00 97.19 190 LEU A N 1
ATOM 1508 C CA . LEU A 1 190 ? 2.366 -0.364 10.775 1.00 97.19 190 LEU A CA 1
ATOM 1509 C C . LEU A 1 190 ? 3.886 -0.391 10.585 1.00 97.19 190 LEU A C 1
ATOM 1511 O O . LEU A 1 190 ? 4.385 -0.177 9.475 1.00 97.19 190 LEU A O 1
ATOM 1515 N N . GLY A 1 191 ? 4.613 -0.685 11.660 1.00 95.12 191 GLY A N 1
ATOM 1516 C CA . GLY A 1 191 ? 6.068 -0.774 11.624 1.00 95.12 191 GLY A CA 1
ATOM 1517 C C . GLY A 1 191 ? 6.600 -2.055 10.959 1.00 95.12 191 GLY A C 1
ATOM 1518 O O . GLY A 1 191 ? 5.901 -3.080 10.886 1.00 95.12 191 GLY A O 1
ATOM 1519 N N . PRO A 1 192 ? 7.850 -2.031 10.460 1.00 93.31 192 PRO A N 1
ATOM 1520 C CA . PRO A 1 192 ? 8.448 -3.144 9.721 1.00 93.31 192 PRO A CA 1
ATOM 1521 C C . PRO A 1 192 ? 8.661 -4.406 10.576 1.00 93.31 192 PRO A C 1
ATOM 1523 O O . PRO A 1 192 ? 8.568 -5.528 10.063 1.00 93.31 192 PRO A O 1
ATOM 1526 N N . ILE A 1 193 ? 8.906 -4.267 11.884 1.00 93.25 193 ILE A N 1
ATOM 1527 C CA . ILE A 1 193 ? 9.043 -5.401 12.810 1.00 93.25 193 ILE A CA 1
ATOM 1528 C C . ILE A 1 193 ? 7.674 -6.044 13.019 1.00 93.25 193 ILE A C 1
ATOM 1530 O O . ILE A 1 193 ? 7.561 -7.273 12.921 1.00 93.25 193 ILE A O 1
ATOM 1534 N N . THR A 1 194 ? 6.625 -5.245 13.239 1.00 94.50 194 THR A N 1
ATOM 1535 C CA . THR A 1 194 ? 5.257 -5.773 13.331 1.00 94.50 194 THR A CA 1
ATOM 1536 C C . THR A 1 194 ? 4.844 -6.465 12.036 1.00 94.50 194 THR A C 1
ATOM 1538 O O . THR A 1 194 ? 4.419 -7.617 12.102 1.00 94.50 194 THR A O 1
ATOM 1541 N N . ASN A 1 195 ? 5.040 -5.866 10.855 1.00 95.00 195 ASN A N 1
ATOM 1542 C CA . ASN A 1 195 ? 4.664 -6.506 9.584 1.00 95.00 195 ASN A CA 1
ATOM 1543 C C . ASN A 1 195 ? 5.369 -7.865 9.366 1.00 95.00 195 ASN A C 1
ATOM 1545 O O . ASN A 1 195 ? 4.785 -8.810 8.828 1.00 95.00 195 ASN A O 1
ATOM 1549 N N . LYS A 1 196 ? 6.611 -8.000 9.847 1.00 92.06 196 LYS A N 1
ATOM 1550 C CA . LYS A 1 196 ? 7.383 -9.250 9.791 1.00 92.06 196 LYS A CA 1
ATOM 1551 C C . LYS A 1 196 ? 6.906 -10.304 10.796 1.00 92.06 196 LYS A C 1
ATOM 1553 O O . LYS A 1 196 ? 6.876 -11.494 10.472 1.00 92.06 196 LYS A O 1
ATOM 1558 N N . LEU A 1 197 ? 6.592 -9.905 12.030 1.00 92.31 197 LEU A N 1
ATOM 1559 C CA . LEU A 1 197 ? 6.313 -10.830 13.139 1.00 92.31 197 LEU A CA 1
ATOM 1560 C C . LEU A 1 197 ? 4.821 -11.122 13.354 1.00 92.31 197 LEU A C 1
ATOM 1562 O O . LEU A 1 197 ? 4.491 -12.159 13.938 1.00 92.31 197 LEU A O 1
ATOM 1566 N N . PHE A 1 198 ? 3.934 -10.257 12.867 1.00 94.31 198 PHE A N 1
ATOM 1567 C CA . PHE A 1 198 ? 2.485 -10.329 13.044 1.00 94.31 198 PHE A CA 1
ATOM 1568 C C . PHE A 1 198 ? 1.771 -10.469 11.697 1.00 94.31 198 PHE A C 1
ATOM 1570 O O . PHE A 1 198 ? 2.268 -10.047 10.653 1.00 94.31 198 PHE A O 1
ATOM 1577 N N . THR A 1 199 ? 0.594 -11.086 11.721 1.00 96.06 199 THR A N 1
ATOM 1578 C CA . THR A 1 199 ? -0.429 -10.938 10.681 1.00 96.06 199 THR A CA 1
ATOM 1579 C C . THR A 1 199 ? -1.480 -9.938 11.139 1.00 96.06 199 THR A C 1
ATOM 1581 O O . THR A 1 199 ? -1.652 -9.744 12.339 1.00 96.06 199 THR A O 1
ATOM 1584 N N . HIS A 1 200 ? -2.199 -9.330 10.205 1.00 96.62 200 HIS A N 1
ATOM 1585 C CA . HIS A 1 200 ? -3.308 -8.432 10.481 1.00 96.62 200 HIS A CA 1
ATOM 1586 C C . HIS A 1 200 ? -4.550 -8.779 9.658 1.00 96.62 200 HIS A C 1
ATOM 1588 O O . HIS A 1 200 ? -4.462 -9.354 8.570 1.00 96.62 200 HIS A O 1
ATOM 1594 N N . SER A 1 201 ? -5.719 -8.434 10.191 1.00 96.81 201 SER A N 1
ATOM 1595 C CA . SER A 1 201 ? -7.024 -8.612 9.546 1.00 96.81 201 SER A CA 1
ATOM 1596 C C . SER A 1 201 ? -7.967 -7.469 9.907 1.00 96.81 201 SER A C 1
ATOM 1598 O O . SER A 1 201 ? -7.825 -6.882 10.978 1.00 96.81 201 SER A O 1
ATOM 1600 N N . ILE A 1 202 ? -8.938 -7.174 9.039 1.00 97.62 202 ILE A N 1
ATOM 1601 C CA . ILE A 1 202 ? -10.098 -6.345 9.394 1.00 97.62 202 ILE A CA 1
ATOM 1602 C C . ILE A 1 202 ? -11.249 -7.297 9.675 1.00 97.62 202 ILE A C 1
ATOM 1604 O O . ILE A 1 202 ? -11.649 -8.053 8.786 1.00 97.62 202 ILE A O 1
ATOM 1608 N N . LEU A 1 203 ? -11.755 -7.276 10.906 1.00 95.31 203 LEU A N 1
ATOM 1609 C CA . LEU A 1 203 ? -12.820 -8.175 11.336 1.00 95.31 203 LEU A CA 1
ATOM 1610 C C . LEU A 1 203 ? -14.160 -7.780 10.709 1.00 95.31 203 LEU A C 1
ATOM 1612 O O . LEU A 1 203 ? -14.429 -6.601 10.443 1.00 95.31 203 LEU A O 1
ATOM 1616 N N . LYS A 1 204 ? -15.022 -8.778 10.501 1.00 96.12 204 LYS A N 1
ATOM 1617 C CA . LYS A 1 204 ? -16.435 -8.550 10.193 1.00 96.12 204 LYS A CA 1
ATOM 1618 C C . LYS A 1 204 ? -17.110 -7.787 11.333 1.00 96.12 204 LYS A C 1
ATOM 1620 O O . LYS A 1 204 ? -16.750 -7.962 12.496 1.00 96.12 204 LYS A O 1
ATOM 1625 N N . LYS A 1 205 ? -18.086 -6.955 10.989 1.00 94.81 205 LYS A N 1
ATOM 1626 C CA . LYS A 1 205 ? -18.936 -6.228 11.938 1.00 94.81 205 LYS A CA 1
ATOM 1627 C C . LYS A 1 205 ? -20.382 -6.536 11.581 1.00 94.81 205 LYS A C 1
ATOM 1629 O O . LYS A 1 205 ? -21.002 -5.802 10.826 1.00 94.81 205 LYS A O 1
ATOM 1634 N N . GLU A 1 206 ? -20.875 -7.678 12.042 1.00 90.56 206 GLU A N 1
ATOM 1635 C CA . GLU A 1 206 ? -22.196 -8.178 11.652 1.00 90.56 206 GLU A CA 1
ATOM 1636 C C . GLU A 1 206 ? -23.291 -7.127 11.909 1.00 90.56 206 GLU A C 1
ATOM 1638 O O . GLU A 1 206 ? -23.285 -6.425 12.921 1.00 90.56 206 GLU A O 1
ATOM 1643 N N . GLY A 1 207 ? -24.222 -6.991 10.965 1.00 89.88 207 GLY A N 1
ATOM 1644 C CA . GLY A 1 207 ? -25.386 -6.109 11.095 1.00 89.88 207 GLY A CA 1
ATOM 1645 C C . GLY A 1 207 ? -25.184 -4.638 10.703 1.00 89.88 207 GLY A C 1
ATOM 1646 O O . GLY A 1 207 ? -26.185 -3.952 10.501 1.00 89.88 207 GLY A O 1
ATOM 1647 N N . THR A 1 208 ? -23.954 -4.138 10.519 1.00 93.06 208 THR A N 1
ATOM 1648 C CA . THR A 1 208 ? -23.751 -2.777 9.973 1.00 93.06 208 THR A CA 1
ATOM 1649 C C . THR A 1 208 ? -23.939 -2.756 8.454 1.00 93.06 208 THR A C 1
ATOM 1651 O O . THR A 1 208 ? -23.485 -3.655 7.741 1.00 93.06 208 THR A O 1
ATOM 1654 N N . LYS A 1 209 ? -24.588 -1.701 7.955 1.00 95.75 209 LYS A N 1
ATOM 1655 C CA . LYS A 1 209 ? -24.684 -1.357 6.524 1.00 95.75 209 LYS A CA 1
ATOM 1656 C C . LYS A 1 209 ? -23.894 -0.101 6.169 1.00 95.75 209 LYS A C 1
ATOM 1658 O O . LYS A 1 209 ? -24.013 0.405 5.059 1.00 95.75 209 LYS A O 1
ATOM 1663 N N . VAL A 1 210 ? -23.103 0.396 7.117 1.00 97.12 210 VAL A N 1
ATOM 1664 C CA . VAL A 1 210 ? -22.281 1.584 6.928 1.00 97.12 210 VAL A CA 1
ATOM 1665 C C . VAL A 1 210 ? -20.980 1.175 6.225 1.00 97.12 210 VAL A C 1
ATOM 1667 O O . VAL A 1 210 ? -20.330 0.219 6.659 1.00 97.12 210 VAL A O 1
ATOM 1670 N N . PRO A 1 211 ? -20.599 1.853 5.131 1.00 98.12 211 PRO A N 1
ATOM 1671 C CA . PRO A 1 211 ? -19.373 1.545 4.415 1.00 98.12 211 PRO A CA 1
ATOM 1672 C C . PRO A 1 211 ? -18.119 1.999 5.166 1.00 98.12 211 PRO A C 1
ATOM 1674 O O . PRO A 1 211 ? -18.145 2.942 5.956 1.00 98.12 211 PRO A O 1
ATOM 1677 N N . ARG A 1 212 ? -16.985 1.384 4.822 1.00 98.44 212 ARG A N 1
ATOM 1678 C CA . ARG A 1 212 ? -15.642 1.833 5.209 1.00 98.44 212 ARG A CA 1
ATOM 1679 C C . ARG A 1 212 ? -14.731 1.876 3.992 1.00 98.44 212 ARG A C 1
ATOM 1681 O O . ARG A 1 212 ? -14.713 0.941 3.193 1.00 98.44 212 ARG A O 1
ATOM 1688 N N . ILE A 1 213 ? -13.894 2.901 3.906 1.00 98.75 213 ILE A N 1
ATOM 1689 C CA . ILE A 1 213 ? -12.752 2.938 2.990 1.00 98.75 213 ILE A CA 1
ATOM 1690 C C . ILE A 1 213 ? -11.465 2.896 3.807 1.00 98.75 213 ILE A C 1
ATOM 1692 O O . ILE A 1 213 ? -11.359 3.527 4.857 1.00 98.75 213 ILE A O 1
ATOM 1696 N N . SER A 1 214 ? -10.473 2.143 3.334 1.00 98.50 214 SER A N 1
ATOM 1697 C CA . SER A 1 214 ? -9.108 2.263 3.841 1.00 98.50 214 SER A CA 1
ATOM 1698 C C . SER A 1 214 ? -8.103 2.486 2.733 1.00 98.50 214 SER A C 1
ATOM 1700 O O . SER A 1 214 ? -8.047 1.678 1.807 1.00 98.50 214 SER A O 1
ATOM 1702 N N . LEU A 1 215 ? -7.273 3.513 2.881 1.00 98.69 215 LEU A N 1
ATOM 1703 C CA . LEU A 1 215 ? -6.164 3.814 1.984 1.00 98.69 215 LEU A CA 1
ATOM 1704 C C . LEU A 1 215 ? -4.888 3.269 2.619 1.00 98.69 215 LEU A C 1
ATOM 1706 O O . LEU A 1 215 ? -4.434 3.800 3.633 1.00 98.69 215 LEU A O 1
ATOM 1710 N N . THR A 1 216 ? -4.330 2.193 2.061 1.00 98.38 216 THR A N 1
ATOM 1711 C CA . THR A 1 216 ? -3.058 1.637 2.534 1.00 98.38 216 THR A CA 1
ATOM 1712 C C . THR A 1 216 ? -1.921 2.112 1.642 1.00 98.38 216 THR A C 1
ATOM 1714 O O . THR A 1 216 ? -1.749 1.632 0.518 1.00 98.38 216 THR A O 1
ATOM 1717 N N . ILE A 1 217 ? -1.148 3.052 2.167 1.00 98.44 217 ILE A N 1
ATOM 1718 C CA . ILE A 1 217 ? -0.149 3.855 1.478 1.00 98.44 217 ILE A CA 1
ATOM 1719 C C . ILE A 1 217 ? 1.252 3.359 1.853 1.00 98.44 217 ILE A C 1
ATOM 1721 O O . ILE A 1 217 ? 1.533 3.043 3.014 1.00 98.44 217 ILE A O 1
ATOM 1725 N N . ARG A 1 218 ? 2.122 3.224 0.851 1.00 97.56 218 ARG A N 1
ATOM 1726 C CA . ARG A 1 218 ? 3.415 2.544 0.962 1.00 97.56 218 ARG A CA 1
ATOM 1727 C C . ARG A 1 218 ? 4.517 3.290 0.211 1.00 97.56 218 ARG A C 1
ATOM 1729 O O . ARG A 1 218 ? 4.260 3.986 -0.772 1.00 97.56 218 ARG A O 1
ATOM 1736 N N . ASP A 1 219 ? 5.752 3.058 0.651 1.00 97.25 219 ASP A N 1
ATOM 1737 C CA . ASP A 1 219 ? 6.976 3.371 -0.091 1.00 97.25 219 ASP A CA 1
ATOM 1738 C C . ASP A 1 219 ? 7.421 2.129 -0.876 1.00 97.25 219 ASP A C 1
ATOM 1740 O O . ASP A 1 219 ? 8.026 1.197 -0.335 1.00 97.25 219 ASP A O 1
ATOM 1744 N N . VAL A 1 220 ? 7.065 2.094 -2.155 1.00 95.69 220 VAL A N 1
ATOM 1745 C CA . VAL A 1 220 ? 7.439 1.046 -3.102 1.00 95.69 220 VAL A CA 1
ATOM 1746 C C . VAL A 1 220 ? 8.798 1.371 -3.726 1.00 95.69 220 VAL A C 1
ATOM 1748 O O . VAL A 1 220 ? 9.056 2.478 -4.196 1.00 95.69 220 VAL A O 1
ATOM 1751 N N . LYS A 1 221 ? 9.672 0.366 -3.761 1.00 95.62 221 LYS A N 1
ATOM 1752 C CA . LYS A 1 221 ? 11.030 0.402 -4.319 1.00 95.62 221 LYS A CA 1
ATOM 1753 C C . LYS A 1 221 ? 11.189 -0.443 -5.586 1.00 95.62 221 LYS A C 1
ATOM 1755 O O . LYS A 1 221 ? 12.311 -0.591 -6.073 1.00 95.62 221 LYS A O 1
ATOM 1760 N N . THR A 1 222 ? 10.105 -1.005 -6.110 1.00 93.25 222 THR A N 1
ATOM 1761 C CA . THR A 1 222 ? 10.072 -1.740 -7.380 1.00 93.25 222 THR A CA 1
ATOM 1762 C C . THR A 1 222 ? 9.286 -0.941 -8.400 1.00 93.25 222 THR A C 1
ATOM 1764 O O . THR A 1 222 ? 8.199 -0.453 -8.113 1.00 93.25 222 THR A O 1
ATOM 1767 N N . PHE A 1 223 ? 9.834 -0.803 -9.598 1.00 93.56 223 PHE A N 1
ATOM 1768 C CA . PHE A 1 223 ? 9.317 0.123 -10.594 1.00 93.56 223 PHE A CA 1
ATOM 1769 C C . PHE A 1 223 ? 9.233 -0.549 -11.955 1.00 93.56 223 PHE A C 1
ATOM 1771 O O . PHE A 1 223 ? 10.143 -1.280 -12.335 1.00 93.56 223 PHE A O 1
ATOM 1778 N N . LEU A 1 224 ? 8.174 -0.270 -12.702 1.00 91.50 224 LEU A N 1
ATOM 1779 C CA . LEU A 1 224 ? 8.017 -0.627 -14.105 1.00 91.50 224 LEU A CA 1
ATOM 1780 C C . LEU A 1 224 ? 8.439 0.559 -14.968 1.00 91.50 224 LEU A C 1
ATOM 1782 O O . LEU A 1 224 ? 7.862 1.636 -14.857 1.00 91.50 224 LEU A O 1
ATOM 1786 N N . ASP A 1 225 ? 9.409 0.359 -15.858 1.00 92.56 225 ASP A N 1
ATOM 1787 C CA . ASP A 1 225 ? 9.641 1.287 -16.966 1.00 92.56 225 ASP A CA 1
ATOM 1788 C C . ASP A 1 225 ? 8.695 0.910 -18.114 1.00 92.56 225 ASP A C 1
ATOM 1790 O O . ASP A 1 225 ? 8.915 -0.072 -18.829 1.00 92.56 225 ASP A O 1
ATOM 1794 N N . VAL A 1 226 ? 7.629 1.694 -18.276 1.00 89.38 226 VAL A N 1
ATOM 1795 C CA . VAL A 1 226 ? 6.562 1.518 -19.274 1.00 89.38 226 VAL A CA 1
ATOM 1796 C C . VAL A 1 226 ? 7.121 1.403 -20.691 1.00 89.38 226 VAL A C 1
ATOM 1798 O O . VAL A 1 226 ? 6.707 0.484 -21.401 1.00 89.38 226 VAL A O 1
ATOM 1801 N N . PRO A 1 227 ? 8.089 2.240 -21.133 1.00 88.94 227 PRO A N 1
ATOM 1802 C CA . PRO A 1 227 ? 8.680 2.070 -22.448 1.00 88.94 227 PRO A CA 1
ATOM 1803 C C . PRO A 1 227 ? 9.199 0.648 -22.651 1.00 88.94 227 PRO A C 1
ATOM 1805 O O . PRO A 1 227 ? 8.873 0.024 -23.663 1.00 88.94 227 PRO A O 1
ATOM 1808 N N . THR A 1 228 ? 10.044 0.146 -21.752 1.00 86.75 228 THR A N 1
ATOM 1809 C CA . THR A 1 228 ? 10.703 -1.158 -21.909 1.00 86.75 228 THR A CA 1
ATOM 1810 C C . THR A 1 228 ? 9.807 -2.340 -21.538 1.00 86.75 228 THR A C 1
ATOM 1812 O O . THR A 1 228 ? 10.064 -3.450 -22.021 1.00 86.75 228 THR A O 1
ATOM 1815 N N . GLY A 1 229 ? 8.769 -2.109 -20.730 1.00 85.75 229 GLY A N 1
ATOM 1816 C CA . GLY A 1 229 ? 7.927 -3.138 -20.125 1.00 85.75 229 GLY A CA 1
ATOM 1817 C C . GLY A 1 229 ? 8.717 -4.030 -19.169 1.00 85.75 229 GLY A C 1
ATOM 1818 O O . GLY A 1 229 ? 8.543 -5.248 -19.188 1.00 85.75 229 GLY A O 1
ATOM 1819 N N . ARG A 1 230 ? 9.691 -3.463 -18.443 1.00 86.12 230 ARG A N 1
ATOM 1820 C CA . ARG A 1 230 ? 10.583 -4.209 -17.543 1.00 86.12 230 ARG A CA 1
ATOM 1821 C C . ARG A 1 230 ? 10.609 -3.585 -16.155 1.00 86.12 230 ARG A C 1
ATOM 1823 O O . ARG A 1 230 ? 10.610 -2.362 -16.016 1.00 86.12 230 ARG A O 1
ATOM 1830 N N . LEU A 1 231 ? 10.695 -4.450 -15.146 1.00 89.94 231 LEU A N 1
ATOM 1831 C CA . LEU A 1 231 ? 10.833 -4.047 -13.754 1.00 89.94 231 LEU A CA 1
ATOM 1832 C C . LEU A 1 231 ? 12.297 -3.749 -13.392 1.00 89.94 231 LEU A C 1
ATOM 1834 O O . LEU A 1 231 ? 13.202 -4.486 -13.792 1.00 89.94 231 LEU A O 1
ATOM 1838 N N . PHE A 1 232 ? 12.519 -2.728 -12.567 1.00 92.12 232 PHE A N 1
ATOM 1839 C CA . PHE A 1 232 ? 13.785 -2.441 -11.889 1.00 92.12 232 PHE A CA 1
ATOM 1840 C C . PHE A 1 232 ? 13.582 -2.132 -10.401 1.00 92.12 232 PHE A C 1
ATOM 1842 O O . PHE A 1 232 ? 12.471 -1.889 -9.933 1.00 92.12 232 PHE A O 1
ATOM 1849 N N . GLY A 1 233 ? 14.685 -2.138 -9.654 1.00 92.88 233 GLY A N 1
ATOM 1850 C CA . GLY A 1 233 ? 14.725 -1.738 -8.251 1.00 92.88 233 GLY A CA 1
ATOM 1851 C C . GLY A 1 233 ? 14.749 -2.923 -7.288 1.00 92.88 233 GLY A C 1
ATOM 1852 O O . GLY A 1 233 ? 15.456 -3.922 -7.488 1.00 92.88 233 GLY A O 1
ATOM 1853 N N . GLN A 1 234 ? 14.039 -2.806 -6.172 1.00 91.44 234 GLN A N 1
ATOM 1854 C CA . GLN A 1 234 ? 13.992 -3.855 -5.162 1.00 91.44 234 GLN A CA 1
ATOM 1855 C C . GLN A 1 234 ? 13.266 -5.101 -5.690 1.00 91.44 234 GLN A C 1
ATOM 1857 O O . GLN A 1 234 ? 12.454 -5.039 -6.606 1.00 91.44 234 GLN A O 1
ATOM 1862 N N . GLY A 1 235 ? 13.622 -6.278 -5.173 1.00 84.75 235 GLY A N 1
ATOM 1863 C CA . GLY A 1 235 ? 12.903 -7.512 -5.501 1.00 84.75 235 GLY A CA 1
ATOM 1864 C C . GLY A 1 235 ? 13.059 -8.027 -6.940 1.00 84.75 235 GLY A C 1
ATOM 1865 O O . GLY A 1 235 ? 12.423 -9.023 -7.283 1.00 84.75 235 GLY A O 1
ATOM 1866 N N . VAL A 1 236 ? 13.893 -7.391 -7.771 1.00 85.56 236 VAL A N 1
ATOM 1867 C CA . VAL A 1 236 ? 14.210 -7.811 -9.151 1.00 85.56 236 VAL A CA 1
ATOM 1868 C C . VAL A 1 236 ? 15.719 -7.794 -9.420 1.00 85.56 236 VAL A C 1
ATOM 1870 O O . VAL A 1 236 ? 16.493 -7.315 -8.587 1.00 85.56 236 VAL A O 1
ATOM 1873 N N . GLN A 1 237 ? 16.158 -8.361 -10.550 1.00 82.94 237 GLN A N 1
ATOM 1874 C CA . GLN A 1 237 ? 17.586 -8.479 -10.882 1.00 82.94 237 GLN A CA 1
ATOM 1875 C C . GLN A 1 237 ? 18.229 -7.121 -11.187 1.00 82.94 237 GLN A C 1
ATOM 1877 O O . GLN A 1 237 ? 19.222 -6.764 -10.557 1.00 82.94 237 GLN A O 1
ATOM 1882 N N . THR A 1 238 ? 17.644 -6.353 -12.107 1.00 84.88 238 THR A N 1
ATOM 1883 C CA . THR A 1 238 ? 18.184 -5.048 -12.505 1.00 84.88 238 THR A CA 1
ATOM 1884 C C . THR A 1 238 ? 17.794 -3.967 -11.502 1.00 84.88 238 THR A C 1
ATOM 1886 O O . THR A 1 238 ? 16.628 -3.835 -11.134 1.00 84.88 238 THR A O 1
ATOM 1889 N N . LYS A 1 239 ? 18.767 -3.170 -11.054 1.00 89.19 239 LYS A N 1
ATOM 1890 C CA . LYS A 1 239 ? 18.545 -2.135 -10.029 1.00 89.19 239 LYS A CA 1
ATOM 1891 C C . LYS A 1 239 ? 18.306 -0.739 -10.592 1.00 89.19 239 LYS A C 1
ATOM 1893 O O . LYS A 1 239 ? 17.684 0.063 -9.907 1.00 89.19 239 LYS A O 1
ATOM 1898 N N . SER A 1 240 ? 18.764 -0.463 -11.812 1.00 92.88 240 SER A N 1
ATOM 1899 C CA . SER A 1 240 ? 18.724 0.873 -12.413 1.00 92.88 240 SER A CA 1
ATOM 1900 C C . SER A 1 240 ? 17.917 0.910 -13.708 1.00 92.88 240 SER A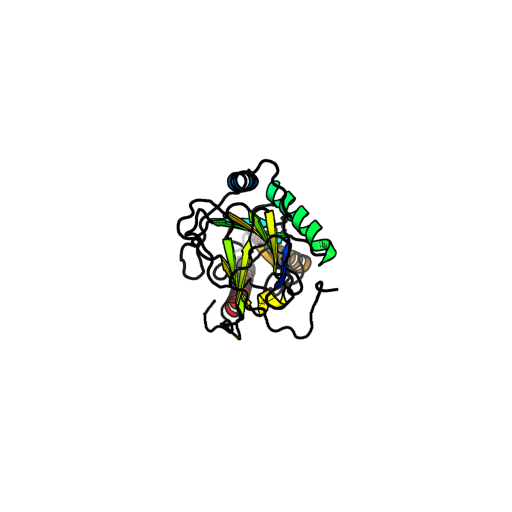 C 1
ATOM 1902 O O . SER A 1 240 ? 18.013 0.009 -14.543 1.00 92.88 240 SER A O 1
ATOM 1904 N N . ILE A 1 241 ? 17.180 2.002 -13.901 1.00 92.62 241 ILE A N 1
ATOM 1905 C CA . ILE A 1 241 ? 16.473 2.306 -15.147 1.00 92.62 241 ILE A CA 1
ATOM 1906 C C . ILE A 1 241 ? 17.432 2.484 -16.334 1.00 92.62 241 ILE A C 1
ATOM 1908 O O . ILE A 1 241 ? 17.120 2.055 -17.446 1.00 92.62 241 ILE A O 1
ATOM 1912 N N . ASP A 1 242 ? 18.627 3.037 -16.104 1.00 92.69 242 ASP A N 1
ATOM 1913 C CA . ASP A 1 242 ? 19.625 3.274 -17.153 1.00 92.69 242 ASP A CA 1
ATOM 1914 C C . ASP A 1 242 ? 20.148 1.969 -17.741 1.00 92.69 242 ASP A C 1
ATOM 1916 O O . ASP A 1 242 ? 20.398 1.875 -18.943 1.00 92.69 242 ASP A O 1
ATOM 1920 N N . GLU A 1 243 ? 20.305 0.948 -16.898 1.00 90.88 243 GLU A N 1
ATOM 1921 C CA . GLU A 1 243 ? 20.698 -0.393 -17.324 1.00 90.88 243 GLU A CA 1
ATOM 1922 C C . GLU A 1 243 ? 19.628 -0.974 -18.254 1.00 90.88 243 GLU A C 1
ATOM 1924 O O . GLU A 1 243 ? 19.937 -1.377 -19.376 1.00 90.88 243 GLU A O 1
ATOM 1929 N N . ILE A 1 244 ? 18.356 -0.906 -17.850 1.00 89.94 244 ILE A N 1
ATOM 1930 C CA . ILE A 1 244 ? 17.232 -1.407 -18.651 1.00 89.94 244 ILE A CA 1
ATOM 1931 C C . ILE A 1 244 ? 17.117 -0.675 -19.990 1.00 89.94 244 ILE A C 1
ATOM 1933 O O . ILE A 1 244 ? 16.983 -1.309 -21.044 1.00 89.94 244 ILE A O 1
ATOM 1937 N N . ARG A 1 245 ? 17.160 0.661 -19.971 1.00 91.69 245 ARG A N 1
ATOM 1938 C CA . ARG A 1 245 ? 17.026 1.483 -21.181 1.00 91.69 245 ARG A CA 1
ATOM 1939 C C . ARG A 1 245 ? 18.215 1.278 -22.124 1.00 91.69 245 ARG A C 1
ATOM 1941 O O . ARG A 1 245 ? 18.007 1.156 -23.333 1.00 91.69 245 ARG A O 1
ATOM 1948 N N . ARG A 1 246 ? 19.438 1.141 -21.597 1.00 90.31 246 ARG A N 1
ATOM 1949 C CA . ARG A 1 246 ? 20.647 0.824 -22.381 1.00 90.31 246 ARG A CA 1
ATOM 1950 C C . ARG A 1 246 ? 20.575 -0.560 -23.014 1.00 90.31 246 ARG A C 1
ATOM 1952 O O . ARG A 1 246 ? 20.844 -0.686 -24.206 1.00 90.31 246 ARG A O 1
ATOM 1959 N N . GLU A 1 247 ? 20.182 -1.584 -22.258 1.00 86.12 247 GLU A N 1
ATOM 1960 C CA . GLU A 1 247 ? 19.985 -2.935 -22.797 1.00 86.12 247 GLU A CA 1
ATOM 1961 C C . GLU A 1 247 ? 18.978 -2.927 -23.948 1.00 86.12 247 GLU A C 1
ATOM 1963 O O . GLU A 1 247 ? 19.238 -3.492 -25.011 1.00 86.12 247 GLU A O 1
ATOM 1968 N N . ARG A 1 248 ? 17.847 -2.231 -23.776 1.00 86.31 248 ARG A N 1
ATOM 1969 C CA . ARG A 1 248 ? 16.833 -2.116 -24.827 1.00 86.31 248 ARG A CA 1
ATOM 1970 C C . ARG A 1 248 ? 17.347 -1.380 -26.060 1.00 86.31 248 ARG A C 1
ATOM 1972 O O . ARG A 1 248 ? 17.012 -1.783 -27.175 1.00 86.31 248 ARG A O 1
ATOM 1979 N N . LEU A 1 249 ? 18.138 -0.325 -25.880 1.00 87.94 249 LEU A N 1
ATOM 1980 C CA . LEU A 1 249 ? 18.756 0.395 -26.990 1.00 87.94 249 LEU A CA 1
ATOM 1981 C C . LEU A 1 249 ? 19.695 -0.524 -27.779 1.00 87.94 249 LEU A C 1
ATOM 1983 O O . LEU A 1 249 ? 19.578 -0.597 -28.998 1.00 87.94 249 LEU A O 1
ATOM 1987 N N . ILE A 1 250 ? 20.561 -1.278 -27.095 1.00 85.00 250 ILE A N 1
ATOM 1988 C CA . ILE A 1 250 ? 21.470 -2.247 -27.729 1.00 85.00 250 ILE A CA 1
ATOM 1989 C C . ILE A 1 250 ? 20.672 -3.301 -28.505 1.00 85.00 250 ILE A C 1
ATOM 1991 O O . ILE A 1 250 ? 20.963 -3.557 -29.672 1.00 85.00 250 ILE A O 1
ATOM 1995 N N . GLU A 1 251 ? 19.632 -3.876 -27.897 1.00 82.00 251 GLU A N 1
ATOM 1996 C CA . GLU A 1 251 ? 18.759 -4.846 -28.567 1.00 82.00 251 GLU A CA 1
ATOM 1997 C C . GLU A 1 251 ? 18.099 -4.268 -29.826 1.00 82.00 251 GLU A C 1
ATOM 1999 O O . GLU A 1 251 ? 18.041 -4.938 -30.857 1.00 82.00 251 GLU A O 1
ATOM 2004 N N . ASN A 1 252 ? 17.600 -3.031 -29.755 1.00 83.56 252 ASN A N 1
ATOM 2005 C CA . ASN A 1 252 ? 16.988 -2.357 -30.897 1.00 83.56 252 ASN A CA 1
ATOM 2006 C C . ASN A 1 252 ? 18.011 -2.089 -32.008 1.00 83.56 252 ASN A C 1
ATOM 2008 O O . ASN A 1 252 ? 17.710 -2.348 -33.172 1.00 83.56 252 ASN A O 1
ATOM 2012 N N . SER A 1 253 ? 19.221 -1.644 -31.663 1.00 82.56 253 SER A N 1
ATOM 2013 C CA . SER A 1 253 ? 20.303 -1.394 -32.623 1.00 82.56 253 SER A CA 1
ATOM 2014 C C . SER A 1 253 ? 20.743 -2.666 -33.348 1.00 82.56 253 SER A C 1
ATOM 2016 O O . SER A 1 253 ? 20.930 -2.641 -34.563 1.00 82.56 253 SER A O 1
ATOM 2018 N N . VAL A 1 254 ? 20.853 -3.796 -32.640 1.00 78.62 254 VAL A N 1
ATOM 2019 C CA . VAL A 1 254 ? 21.198 -5.097 -33.245 1.00 78.62 254 VAL A CA 1
ATOM 2020 C C . VAL A 1 254 ? 20.119 -5.548 -34.231 1.00 78.62 254 VAL A C 1
ATOM 2022 O O . VAL A 1 254 ? 20.434 -5.977 -35.341 1.00 78.62 254 VAL A O 1
ATOM 2025 N N . VAL A 1 255 ? 18.844 -5.415 -33.858 1.00 77.38 255 VAL A N 1
ATOM 2026 C CA . VAL A 1 255 ? 17.716 -5.759 -34.737 1.00 77.38 255 VAL A CA 1
ATOM 2027 C C . VAL A 1 255 ? 17.679 -4.847 -35.968 1.00 77.38 255 VAL A C 1
ATOM 2029 O O . VAL A 1 255 ? 17.524 -5.338 -37.085 1.00 77.38 255 VAL A O 1
ATOM 2032 N N . PHE A 1 256 ? 17.871 -3.538 -35.784 1.00 79.19 256 PHE A N 1
ATOM 2033 C CA . PHE A 1 256 ? 17.899 -2.563 -36.875 1.00 79.19 256 PHE A CA 1
ATOM 2034 C C . PHE A 1 256 ? 19.041 -2.825 -37.859 1.00 79.19 256 PHE A C 1
ATOM 2036 O O . PHE A 1 256 ? 18.799 -2.914 -39.062 1.00 79.19 256 PHE A O 1
ATOM 2043 N N . LEU A 1 257 ? 20.267 -3.026 -37.361 1.00 74.50 257 LEU A N 1
ATOM 2044 C CA . LEU A 1 257 ? 21.414 -3.372 -38.201 1.00 74.50 257 LEU A CA 1
ATOM 2045 C C . LEU A 1 257 ? 21.132 -4.647 -39.002 1.00 74.50 257 LEU A C 1
ATOM 2047 O O . LEU A 1 257 ? 21.404 -4.704 -40.201 1.00 74.50 257 LEU A O 1
ATOM 2051 N N . GLY A 1 258 ? 20.494 -5.632 -38.366 1.00 72.94 258 GLY A N 1
ATOM 2052 C CA . GLY A 1 258 ? 19.965 -6.802 -39.048 1.00 72.94 258 GLY A CA 1
ATOM 2053 C C . GLY A 1 258 ? 19.071 -6.432 -40.238 1.00 72.94 258 GLY A C 1
ATOM 2054 O O . GLY A 1 258 ? 19.386 -6.778 -41.378 1.00 72.94 258 GLY A O 1
ATOM 2055 N N . PHE A 1 259 ? 17.997 -5.676 -40.015 1.00 76.94 259 PHE A N 1
ATOM 2056 C CA . PHE A 1 259 ? 17.088 -5.254 -41.090 1.00 76.94 259 PHE A CA 1
ATOM 2057 C C . PHE A 1 259 ? 17.781 -4.480 -42.221 1.00 76.94 259 PHE A C 1
ATOM 2059 O O . PHE A 1 259 ? 17.498 -4.736 -43.396 1.00 76.94 259 PHE A O 1
ATOM 2066 N N . CYS A 1 260 ? 18.705 -3.570 -41.899 1.00 75.06 260 CYS A N 1
ATOM 2067 C CA . CYS A 1 260 ? 19.467 -2.820 -42.900 1.00 75.06 260 CYS A CA 1
ATOM 2068 C C . CYS A 1 260 ? 20.300 -3.745 -43.790 1.00 75.06 260 CYS A C 1
ATOM 2070 O O . CYS A 1 260 ? 20.275 -3.611 -45.014 1.00 75.06 260 CYS A O 1
ATOM 2072 N N . THR A 1 261 ? 21.002 -4.707 -43.187 1.00 70.44 261 THR A N 1
ATOM 2073 C CA . THR A 1 261 ? 21.842 -5.655 -43.933 1.00 70.44 261 THR A CA 1
ATOM 2074 C C . THR A 1 261 ? 21.000 -6.514 -44.885 1.00 70.44 261 THR A C 1
ATOM 2076 O O . THR A 1 261 ? 21.333 -6.633 -46.065 1.00 70.44 261 THR A O 1
ATOM 2079 N N . VAL A 1 262 ? 19.854 -7.024 -44.422 1.00 71.38 262 VAL A N 1
ATOM 2080 C CA . VAL A 1 262 ? 18.872 -7.747 -45.249 1.00 71.38 262 VAL A CA 1
ATOM 2081 C C . VAL A 1 262 ? 18.367 -6.904 -46.416 1.00 71.38 262 VAL A C 1
ATOM 2083 O O . VAL A 1 262 ? 18.348 -7.370 -47.557 1.00 71.38 262 VAL A O 1
ATOM 2086 N N . SER A 1 263 ? 17.975 -5.659 -46.144 1.00 70.56 263 SER A N 1
ATOM 2087 C CA . SER A 1 263 ? 17.400 -4.766 -47.153 1.00 70.56 263 SER A CA 1
ATOM 2088 C C . SER A 1 263 ? 18.418 -4.438 -48.245 1.00 70.56 263 SER A C 1
ATOM 2090 O O . SER 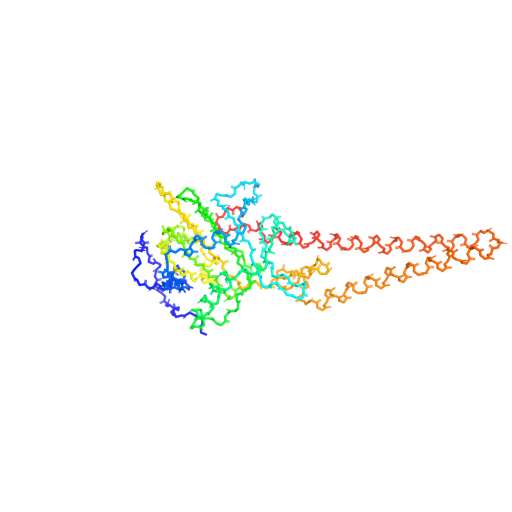A 1 263 ? 18.104 -4.531 -49.431 1.00 70.56 263 SER A O 1
ATOM 2092 N N . ALA A 1 264 ? 19.668 -4.150 -47.866 1.00 70.31 264 ALA A N 1
ATOM 2093 C CA . ALA A 1 264 ? 20.761 -3.943 -48.813 1.00 70.31 264 ALA A CA 1
ATOM 2094 C C . ALA A 1 264 ? 21.009 -5.184 -49.694 1.00 70.31 264 ALA A C 1
ATOM 2096 O O . ALA A 1 264 ? 21.219 -5.061 -50.903 1.00 70.31 264 ALA A O 1
ATOM 2097 N N . ALA A 1 265 ? 20.926 -6.387 -49.116 1.00 66.75 265 ALA A N 1
ATOM 2098 C CA . ALA A 1 265 ? 21.105 -7.645 -49.839 1.00 66.75 265 ALA A CA 1
ATOM 2099 C C . ALA A 1 265 ? 19.944 -7.993 -50.792 1.00 66.75 265 ALA A C 1
ATOM 2101 O O . ALA A 1 265 ? 20.153 -8.720 -51.762 1.00 66.75 265 ALA A O 1
ATOM 2102 N N . LEU A 1 266 ? 18.725 -7.508 -50.538 1.00 67.62 266 LEU A N 1
ATOM 2103 C CA . LEU A 1 266 ? 17.587 -7.650 -51.456 1.00 67.62 266 LEU A CA 1
ATOM 2104 C C . LEU A 1 266 ? 17.654 -6.634 -52.603 1.00 67.62 266 LEU A C 1
ATOM 2106 O O . LEU A 1 266 ? 17.391 -6.987 -53.754 1.00 67.62 266 LEU A O 1
ATOM 2110 N N . SER A 1 267 ? 18.056 -5.394 -52.316 1.00 68.12 267 SER A N 1
ATOM 2111 C CA . SER A 1 267 ? 18.218 -4.347 -53.331 1.00 68.12 267 SER A CA 1
ATOM 2112 C C . SER A 1 267 ? 19.317 -4.677 -54.344 1.00 68.12 267 SER A C 1
ATOM 2114 O O . SER A 1 267 ? 19.146 -4.421 -55.535 1.00 68.12 267 SER A O 1
ATOM 2116 N N . SER A 1 268 ? 20.414 -5.313 -53.917 1.00 61.66 268 SER A N 1
ATOM 2117 C CA . SER A 1 268 ? 21.481 -5.742 -54.833 1.00 61.66 268 SER A CA 1
ATOM 2118 C C . SER A 1 268 ? 21.050 -6.864 -55.791 1.00 61.66 268 SER A C 1
ATOM 2120 O O . SER A 1 268 ? 21.515 -6.892 -56.930 1.00 61.66 268 SER A O 1
ATOM 2122 N N . LYS A 1 269 ? 20.102 -7.733 -55.400 1.00 57.91 269 LYS A N 1
ATOM 2123 C CA . LYS A 1 269 ? 19.525 -8.759 -56.292 1.00 57.91 269 LYS A CA 1
ATOM 2124 C C . LYS A 1 269 ? 18.714 -8.173 -57.447 1.00 57.91 269 LYS A C 1
ATOM 2126 O O . LYS A 1 269 ? 18.740 -8.736 -58.533 1.00 57.91 269 LYS A O 1
ATOM 2131 N N . ARG A 1 270 ? 18.018 -7.045 -57.249 1.00 56.06 270 ARG A N 1
ATOM 2132 C CA . ARG A 1 270 ? 17.260 -6.379 -58.331 1.00 56.06 270 ARG A CA 1
ATOM 2133 C C . ARG A 1 270 ? 18.156 -5.795 -59.430 1.00 56.06 270 ARG A C 1
ATOM 2135 O O . ARG A 1 270 ? 17.660 -5.538 -60.518 1.00 56.06 270 ARG A O 1
ATOM 2142 N N . SER A 1 271 ? 19.445 -5.597 -59.149 1.00 52.75 271 SER A N 1
ATOM 2143 C CA . SER A 1 271 ? 20.424 -5.009 -60.074 1.00 52.75 271 SER A CA 1
ATOM 2144 C C . SER A 1 271 ? 21.270 -6.058 -60.820 1.00 52.75 271 SER A C 1
ATOM 2146 O O . SER A 1 271 ? 21.822 -5.770 -61.879 1.00 52.75 271 SER A O 1
ATOM 2148 N N . ALA A 1 272 ? 21.362 -7.295 -60.315 1.00 53.06 272 ALA A N 1
ATOM 2149 C CA . ALA A 1 272 ? 22.278 -8.309 -60.839 1.00 53.06 272 ALA A CA 1
ATOM 2150 C C . ALA A 1 272 ? 21.549 -9.500 -61.488 1.00 53.06 272 ALA A C 1
ATOM 2152 O O . ALA A 1 272 ? 21.022 -10.375 -60.802 1.00 53.06 272 ALA A O 1
ATOM 2153 N N . ALA A 1 273 ? 21.600 -9.586 -62.819 1.00 51.34 273 ALA A N 1
ATOM 2154 C CA . ALA A 1 273 ? 21.213 -10.772 -63.581 1.00 51.34 273 ALA A CA 1
ATOM 2155 C C . ALA A 1 273 ? 22.325 -11.847 -63.538 1.00 51.34 273 ALA A C 1
ATOM 2157 O O . ALA A 1 273 ? 23.067 -12.010 -64.498 1.00 51.34 273 ALA A O 1
ATOM 2158 N N . SER A 1 274 ? 22.494 -12.557 -62.414 1.00 49.31 274 SER A N 1
ATOM 2159 C CA . SER A 1 274 ? 23.111 -13.902 -62.384 1.00 49.31 274 SER A CA 1
ATOM 2160 C C . SER A 1 274 ? 22.835 -14.605 -61.046 1.00 49.31 274 SER A C 1
ATOM 2162 O O . SER A 1 274 ? 22.971 -14.013 -59.971 1.00 49.31 274 SER A O 1
ATOM 2164 N N . THR A 1 275 ? 22.422 -15.869 -61.115 1.00 59.66 275 THR A N 1
ATOM 2165 C CA . THR A 1 275 ? 21.703 -16.573 -60.042 1.00 59.66 275 THR A CA 1
ATOM 2166 C C . THR A 1 275 ? 22.526 -17.758 -59.524 1.00 59.66 275 THR A C 1
ATOM 2168 O O . THR A 1 275 ? 22.801 -18.693 -60.270 1.00 59.66 275 THR A O 1
ATOM 2171 N N . SER A 1 276 ? 22.962 -17.698 -58.257 1.00 55.97 276 SER A N 1
ATOM 2172 C CA . SER A 1 276 ? 23.112 -18.845 -57.322 1.00 55.97 276 SER A CA 1
ATOM 2173 C C . SER A 1 276 ? 23.849 -18.435 -56.036 1.00 55.97 276 SER A C 1
ATOM 2175 O O . SER A 1 276 ? 23.376 -18.688 -54.932 1.00 55.97 276 SER A O 1
ATOM 2177 N N . ARG A 1 277 ? 24.994 -17.745 -56.142 1.00 54.00 277 ARG A N 1
ATOM 2178 C CA . ARG A 1 277 ? 25.836 -17.369 -54.980 1.00 54.00 277 ARG A CA 1
ATOM 2179 C C . ARG A 1 277 ? 25.275 -16.200 -54.162 1.00 54.00 277 ARG A C 1
ATOM 2181 O O . ARG A 1 277 ? 25.451 -16.148 -52.945 1.00 54.00 277 ARG A O 1
ATOM 2188 N N . THR A 1 278 ? 24.608 -15.266 -54.831 1.00 55.28 278 THR A N 1
ATOM 2189 C CA . THR A 1 278 ? 23.898 -14.125 -54.232 1.00 55.28 278 THR A CA 1
ATOM 2190 C C . THR A 1 278 ? 22.657 -14.576 -53.461 1.00 55.28 278 THR A C 1
ATOM 2192 O O . THR A 1 278 ? 22.391 -14.048 -52.384 1.00 55.28 278 THR A O 1
ATOM 2195 N N . ASP A 1 279 ? 21.954 -15.611 -53.930 1.00 59.25 279 ASP A N 1
ATOM 2196 C CA . ASP A 1 279 ? 20.806 -16.187 -53.221 1.00 59.25 279 ASP A CA 1
ATOM 2197 C C . ASP A 1 279 ? 21.183 -16.813 -51.879 1.00 59.25 279 ASP A C 1
ATOM 2199 O O . ASP A 1 279 ? 20.514 -16.544 -50.879 1.00 59.25 279 ASP A O 1
ATOM 2203 N N . VAL A 1 280 ? 22.294 -17.555 -51.829 1.00 62.03 280 VAL A N 1
ATOM 2204 C CA . VAL A 1 280 ? 22.790 -18.183 -50.592 1.00 62.03 280 VAL A CA 1
ATOM 2205 C C . VAL A 1 280 ? 23.195 -17.135 -49.549 1.00 62.03 280 VAL A C 1
ATOM 2207 O O . VAL A 1 280 ? 22.846 -17.273 -48.379 1.00 62.03 280 VAL A O 1
ATOM 2210 N N . ARG A 1 281 ? 23.880 -16.052 -49.950 1.00 65.25 281 ARG A N 1
ATOM 2211 C CA . ARG A 1 281 ? 24.298 -14.978 -49.023 1.00 65.25 281 ARG A CA 1
ATOM 2212 C C . ARG A 1 281 ? 23.116 -14.195 -48.458 1.00 65.25 281 ARG A C 1
ATOM 2214 O O . ARG A 1 281 ? 23.069 -13.960 -47.255 1.00 65.25 281 ARG A O 1
ATOM 2221 N N . THR A 1 282 ? 22.152 -13.819 -49.296 1.00 63.84 282 THR A N 1
ATOM 2222 C CA . THR A 1 282 ? 20.942 -13.127 -48.827 1.00 63.84 282 THR A CA 1
ATOM 2223 C C . THR A 1 282 ? 20.086 -14.044 -47.951 1.00 63.84 282 THR A C 1
ATOM 2225 O O . THR A 1 282 ? 19.556 -13.588 -46.942 1.00 63.84 282 THR A O 1
ATOM 2228 N N . GLY A 1 283 ? 20.003 -15.339 -48.276 1.00 63.31 283 GLY A N 1
ATOM 2229 C CA . GLY A 1 283 ? 19.346 -16.343 -47.434 1.00 63.31 283 GLY A CA 1
ATOM 2230 C C . GLY A 1 283 ? 20.011 -16.496 -46.062 1.00 63.31 283 GLY A C 1
ATOM 2231 O O . GLY A 1 283 ? 19.322 -16.458 -45.046 1.00 63.31 283 GLY A O 1
ATOM 2232 N N . MET A 1 284 ? 21.346 -16.576 -46.009 1.00 68.31 284 MET A N 1
ATOM 2233 C CA . MET A 1 284 ? 22.104 -16.601 -44.747 1.00 68.31 284 MET A CA 1
ATOM 2234 C C . MET A 1 284 ? 21.882 -15.340 -43.905 1.00 68.31 284 MET A C 1
ATOM 2236 O O . MET A 1 284 ? 21.765 -15.426 -42.685 1.00 68.31 284 MET A O 1
ATOM 2240 N N . LEU A 1 285 ? 21.796 -14.173 -44.542 1.00 67.19 285 LEU A N 1
ATOM 2241 C CA . LEU A 1 285 ? 21.601 -12.904 -43.847 1.00 67.19 285 LEU A CA 1
ATOM 2242 C C . LEU A 1 285 ? 20.185 -12.774 -43.273 1.00 67.19 285 LEU A C 1
ATOM 2244 O O . LEU A 1 285 ? 20.032 -12.404 -42.114 1.00 67.19 285 LEU A O 1
ATOM 2248 N N . MET A 1 286 ? 19.160 -13.161 -44.040 1.00 67.69 286 MET A N 1
ATOM 2249 C CA . MET A 1 286 ? 17.778 -13.286 -43.553 1.00 67.69 286 MET A CA 1
ATOM 2250 C C . MET A 1 286 ? 17.673 -14.268 -42.382 1.00 67.69 286 MET A C 1
ATOM 2252 O O . MET A 1 286 ? 16.977 -14.006 -41.404 1.00 67.69 286 MET A O 1
ATOM 2256 N N . ALA A 1 287 ? 18.392 -15.390 -42.454 1.00 67.81 287 ALA A N 1
ATOM 2257 C CA . ALA A 1 287 ? 18.440 -16.355 -41.363 1.00 67.81 287 ALA A CA 1
ATOM 2258 C C . ALA A 1 287 ? 19.113 -15.767 -40.110 1.00 67.81 287 ALA A C 1
ATOM 2260 O O . ALA A 1 287 ? 18.621 -15.975 -39.004 1.00 67.81 287 ALA A O 1
ATOM 2261 N N . ALA A 1 288 ? 20.188 -14.985 -40.262 1.00 70.50 288 ALA A N 1
ATOM 2262 C CA . ALA A 1 288 ? 20.882 -14.343 -39.145 1.00 70.50 288 ALA A CA 1
ATOM 2263 C C . ALA A 1 288 ? 20.024 -13.276 -38.441 1.00 70.50 288 ALA A C 1
ATOM 2265 O O . ALA A 1 288 ? 20.025 -13.196 -37.212 1.00 70.50 288 ALA A O 1
ATOM 2266 N N . THR A 1 289 ? 19.251 -12.482 -39.185 1.00 70.12 289 THR A N 1
ATOM 2267 C CA . THR A 1 289 ? 18.346 -11.477 -38.600 1.00 70.12 289 THR A CA 1
ATOM 2268 C C . THR A 1 289 ? 17.146 -12.109 -37.915 1.00 70.12 289 THR A C 1
ATOM 2270 O O . THR A 1 289 ? 16.809 -11.723 -36.793 1.00 70.12 289 THR A O 1
ATOM 2273 N N . ALA A 1 290 ? 16.546 -13.126 -38.538 1.00 72.25 290 ALA A N 1
ATOM 2274 C CA . ALA A 1 290 ? 15.505 -13.932 -37.917 1.00 72.25 290 ALA A CA 1
ATOM 2275 C C . ALA A 1 290 ? 16.022 -14.616 -36.642 1.00 72.25 290 ALA A C 1
ATOM 2277 O O . ALA A 1 290 ? 15.326 -14.614 -35.626 1.00 72.25 290 ALA A O 1
ATOM 2278 N N . ALA A 1 291 ? 17.259 -15.125 -36.648 1.00 73.38 291 ALA A N 1
ATOM 2279 C CA . ALA A 1 291 ? 17.904 -15.702 -35.471 1.00 73.38 291 ALA A CA 1
ATOM 2280 C C . ALA A 1 291 ? 18.148 -14.659 -34.371 1.00 73.38 291 ALA A C 1
ATOM 2282 O O . ALA A 1 291 ? 17.867 -14.941 -33.211 1.00 73.38 291 ALA A O 1
ATOM 2283 N N . ALA A 1 292 ? 18.590 -13.442 -34.707 1.00 73.12 292 ALA A N 1
ATOM 2284 C CA . ALA A 1 292 ? 18.778 -12.361 -33.737 1.00 73.12 292 ALA A CA 1
ATOM 2285 C C . ALA A 1 292 ? 17.451 -11.912 -33.098 1.00 73.12 292 ALA A C 1
ATOM 2287 O O . ALA A 1 292 ? 17.375 -11.742 -31.878 1.00 73.12 292 ALA A O 1
ATOM 2288 N N . LEU A 1 293 ? 16.383 -11.776 -33.893 1.00 76.06 293 LEU A N 1
ATOM 2289 C CA . LEU A 1 293 ? 15.044 -11.463 -33.387 1.00 76.06 293 LEU A CA 1
ATOM 2290 C C . LEU A 1 293 ? 14.496 -12.602 -32.514 1.00 76.06 293 LEU A C 1
ATOM 2292 O O . LEU A 1 293 ? 13.982 -12.350 -31.425 1.00 76.06 293 LEU A O 1
ATOM 2296 N N . SER A 1 294 ? 14.664 -13.850 -32.953 1.00 74.44 294 SER A N 1
ATOM 2297 C CA . SER A 1 294 ? 14.261 -15.039 -32.192 1.00 74.44 294 SER A CA 1
ATOM 2298 C C . SER A 1 294 ? 15.025 -15.140 -30.875 1.00 74.44 294 SER A C 1
ATOM 2300 O O . SER A 1 294 ? 14.422 -15.373 -29.833 1.00 74.44 294 SER A O 1
ATOM 2302 N N . PHE A 1 295 ? 16.333 -14.880 -30.888 1.00 76.94 295 PHE A N 1
ATOM 2303 C CA . PHE A 1 295 ? 17.167 -14.842 -29.691 1.00 76.94 295 PHE A CA 1
ATOM 2304 C C . PHE A 1 295 ? 16.738 -13.725 -28.735 1.00 76.94 295 PHE A C 1
ATOM 2306 O O . PHE A 1 295 ? 16.683 -13.944 -27.527 1.00 76.94 295 PHE A O 1
ATOM 2313 N N . ARG A 1 296 ? 16.363 -12.546 -29.249 1.00 78.44 296 ARG A N 1
ATOM 2314 C CA . ARG A 1 296 ? 15.805 -11.453 -28.439 1.00 78.44 296 ARG A CA 1
ATOM 2315 C C . ARG A 1 296 ? 14.493 -11.855 -27.769 1.00 78.44 296 ARG A C 1
ATOM 2317 O O . ARG A 1 296 ? 14.347 -11.663 -26.562 1.00 78.44 296 ARG A O 1
ATOM 2324 N N . LEU A 1 297 ? 13.549 -12.409 -28.532 1.00 78.19 297 LEU A N 1
ATOM 2325 C CA . LEU A 1 297 ? 12.267 -12.885 -28.002 1.00 78.19 297 LEU A CA 1
ATOM 2326 C C . LEU A 1 297 ? 12.483 -13.988 -26.962 1.00 78.19 297 LEU A C 1
ATOM 2328 O O . LEU A 1 297 ? 11.905 -13.927 -25.879 1.00 78.19 297 LEU A O 1
ATOM 2332 N N . PHE A 1 298 ? 13.382 -14.931 -27.249 1.00 80.81 298 PHE A N 1
ATOM 2333 C CA . PHE A 1 298 ? 13.766 -15.997 -26.331 1.00 80.81 298 PHE A CA 1
ATOM 2334 C C . PHE A 1 298 ? 14.392 -15.450 -25.047 1.00 80.81 298 PHE A C 1
ATOM 2336 O O . PHE A 1 298 ? 13.965 -15.825 -23.961 1.00 80.81 298 PHE A O 1
ATOM 2343 N N . ARG A 1 299 ? 15.353 -14.523 -25.132 1.00 79.38 299 ARG A N 1
ATOM 2344 C CA . ARG A 1 299 ? 15.996 -13.916 -23.957 1.00 79.38 299 ARG A CA 1
ATOM 2345 C C . ARG A 1 299 ? 14.993 -13.129 -23.115 1.00 79.38 299 ARG A C 1
ATOM 2347 O O . ARG A 1 299 ? 15.020 -13.242 -21.891 1.00 79.38 299 ARG A O 1
ATOM 2354 N N . LYS A 1 300 ? 14.082 -12.382 -23.754 1.00 76.00 300 LYS A N 1
ATOM 2355 C CA . LYS A 1 300 ? 12.980 -11.689 -23.067 1.00 76.00 300 LYS A CA 1
ATOM 2356 C C . LYS A 1 300 ? 12.077 -12.691 -22.342 1.00 76.00 300 LYS A C 1
ATOM 2358 O O . LYS A 1 300 ? 11.793 -12.489 -21.166 1.00 76.00 300 LYS A O 1
ATOM 2363 N N . ALA A 1 301 ? 11.682 -13.780 -23.002 1.00 75.81 301 ALA A N 1
ATOM 2364 C CA . ALA A 1 301 ? 10.855 -14.830 -22.407 1.00 75.81 301 ALA A CA 1
ATOM 2365 C C . ALA A 1 301 ? 11.572 -15.574 -21.266 1.00 75.81 301 ALA A C 1
ATOM 2367 O O . ALA A 1 301 ? 10.984 -15.805 -20.216 1.00 75.81 301 ALA A O 1
ATOM 2368 N N . ALA A 1 302 ? 12.855 -15.902 -21.425 1.00 80.50 302 ALA A N 1
ATOM 2369 C CA . ALA A 1 302 ? 13.652 -16.582 -20.409 1.00 80.50 302 ALA A CA 1
ATOM 2370 C C . ALA A 1 302 ? 13.843 -15.716 -19.156 1.00 80.50 302 ALA A C 1
ATOM 2372 O O . ALA A 1 302 ? 13.655 -16.202 -18.042 1.00 80.50 302 ALA A O 1
ATOM 2373 N N . ARG A 1 303 ? 14.157 -14.425 -19.332 1.00 75.75 303 ARG A N 1
ATOM 2374 C CA . ARG A 1 303 ? 14.248 -13.462 -18.225 1.00 75.75 303 ARG A CA 1
ATOM 2375 C C . ARG A 1 303 ? 12.905 -13.314 -17.516 1.00 75.75 303 ARG A C 1
ATOM 2377 O O . ARG A 1 303 ? 12.862 -13.431 -16.296 1.00 75.75 303 ARG A O 1
ATOM 2384 N N . LYS A 1 304 ? 11.821 -13.154 -18.283 1.00 74.00 304 LYS A N 1
ATOM 2385 C CA . LYS A 1 304 ? 10.448 -13.096 -17.764 1.00 74.00 304 LYS A CA 1
ATOM 2386 C C . LYS A 1 304 ? 10.129 -14.324 -16.903 1.00 74.00 304 LYS A C 1
ATOM 2388 O O . LYS A 1 304 ? 9.774 -14.181 -15.740 1.00 74.00 304 LYS A O 1
ATOM 2393 N N . ASN A 1 305 ? 10.364 -15.527 -17.425 1.00 77.69 305 ASN A N 1
ATOM 2394 C CA . ASN A 1 305 ? 10.134 -16.778 -16.695 1.00 77.69 305 ASN A CA 1
ATOM 2395 C C . ASN A 1 305 ? 10.986 -16.888 -15.422 1.00 77.69 305 ASN A C 1
ATOM 2397 O O . ASN A 1 305 ? 10.531 -17.425 -14.413 1.00 77.69 305 ASN A O 1
ATOM 2401 N N . HIS A 1 306 ? 12.226 -16.396 -15.456 1.00 81.56 306 HIS A N 1
ATOM 2402 C CA . HIS A 1 306 ? 13.099 -16.390 -14.289 1.00 81.56 306 HIS A CA 1
ATOM 2403 C C . HIS A 1 306 ? 12.596 -15.426 -13.203 1.00 81.56 306 HIS A C 1
ATOM 2405 O O . HIS A 1 306 ? 12.545 -15.802 -12.034 1.00 81.56 306 HIS A O 1
ATOM 2411 N N . GLU A 1 307 ? 12.215 -14.202 -13.571 1.00 76.94 307 GLU A N 1
ATOM 2412 C CA . GLU A 1 307 ? 11.660 -13.207 -12.642 1.00 76.94 307 GLU A CA 1
ATOM 2413 C C . GLU A 1 307 ? 10.325 -13.681 -12.046 1.00 76.94 307 GLU A C 1
ATOM 2415 O O . GLU A 1 307 ? 10.145 -13.602 -10.830 1.00 76.94 307 GLU A O 1
ATOM 2420 N N . GLU A 1 308 ? 9.446 -14.283 -12.858 1.00 74.31 308 GLU A N 1
ATOM 2421 C CA . GLU A 1 308 ? 8.221 -14.942 -12.383 1.00 74.31 308 GLU A CA 1
ATOM 2422 C C . GLU A 1 308 ? 8.525 -16.033 -11.368 1.00 74.31 308 GLU A C 1
ATOM 2424 O O . GLU A 1 308 ? 7.900 -16.095 -10.312 1.00 74.31 308 GLU A O 1
ATOM 2429 N N . LYS A 1 309 ? 9.473 -16.918 -11.687 1.00 79.50 309 LYS A N 1
ATOM 2430 C CA . LYS A 1 309 ? 9.844 -18.015 -10.800 1.00 79.50 309 LYS A CA 1
ATOM 2431 C C . LYS A 1 309 ? 10.410 -17.478 -9.491 1.00 79.50 309 LYS A C 1
ATOM 2433 O O . LYS A 1 309 ? 9.992 -17.932 -8.436 1.00 79.50 309 LYS A O 1
ATOM 2438 N N . ALA A 1 310 ? 11.288 -16.479 -9.542 1.00 79.44 310 ALA A N 1
ATOM 2439 C CA . ALA A 1 310 ? 11.857 -15.863 -8.347 1.00 79.44 310 ALA A CA 1
ATOM 2440 C C . ALA A 1 310 ? 10.782 -15.201 -7.470 1.00 79.44 310 ALA A C 1
ATOM 2442 O O . ALA A 1 310 ? 10.797 -15.366 -6.248 1.00 79.44 310 ALA A O 1
ATOM 2443 N N . ALA A 1 311 ? 9.824 -14.500 -8.084 1.00 74.75 311 ALA A N 1
ATOM 2444 C CA . ALA A 1 311 ? 8.685 -13.927 -7.379 1.00 74.75 311 ALA A CA 1
ATOM 2445 C C . ALA A 1 311 ? 7.805 -15.032 -6.776 1.00 74.75 311 ALA A C 1
ATOM 2447 O O . ALA A 1 311 ? 7.548 -15.019 -5.576 1.00 74.75 311 ALA A O 1
ATOM 2448 N N . ARG A 1 312 ? 7.404 -16.042 -7.557 1.00 75.50 312 ARG A N 1
ATOM 2449 C CA . ARG A 1 312 ? 6.628 -17.199 -7.076 1.00 75.50 312 ARG A CA 1
ATOM 2450 C C . ARG A 1 312 ? 7.328 -17.924 -5.936 1.00 75.50 312 ARG A C 1
ATOM 2452 O O . ARG A 1 312 ? 6.680 -18.245 -4.947 1.00 75.50 312 ARG A O 1
ATOM 2459 N N . ASP A 1 313 ? 8.631 -18.149 -6.026 1.00 78.44 313 ASP A N 1
ATOM 2460 C CA . ASP A 1 313 ? 9.420 -18.783 -4.971 1.00 78.44 313 ASP A CA 1
ATOM 2461 C C . ASP A 1 313 ? 9.399 -17.918 -3.700 1.00 78.44 313 ASP A C 1
ATOM 2463 O O . ASP A 1 313 ? 9.143 -18.425 -2.607 1.00 78.44 313 ASP A O 1
ATOM 2467 N N . PHE A 1 314 ? 9.567 -16.596 -3.823 1.00 78.31 314 PHE A N 1
ATOM 2468 C CA . PHE A 1 314 ? 9.426 -15.665 -2.697 1.00 78.31 314 PHE A CA 1
ATOM 2469 C C . PHE A 1 314 ? 8.027 -15.737 -2.065 1.00 78.31 314 PHE A C 1
ATOM 2471 O O . PHE A 1 314 ? 7.897 -15.928 -0.855 1.00 78.31 314 PHE A O 1
ATOM 2478 N N . PHE A 1 315 ? 6.983 -15.662 -2.890 1.00 71.56 315 PHE A N 1
ATOM 2479 C CA . PHE A 1 315 ? 5.581 -15.698 -2.479 1.00 71.56 315 PHE A CA 1
ATOM 2480 C C . PHE A 1 315 ? 5.042 -17.100 -2.182 1.00 71.56 315 PHE A C 1
ATOM 2482 O O . PHE A 1 315 ? 3.860 -17.213 -1.896 1.00 71.56 315 PHE A O 1
ATOM 2489 N N . SER A 1 316 ? 5.847 -18.166 -2.242 1.00 64.69 316 SER A N 1
ATOM 2490 C CA . SER A 1 316 ? 5.432 -19.544 -1.914 1.00 64.69 316 SER A CA 1
ATOM 2491 C C . SER A 1 316 ? 6.192 -20.139 -0.727 1.00 64.69 316 SER A C 1
ATOM 2493 O O . SER A 1 316 ? 5.711 -21.104 -0.126 1.00 64.69 316 SER A O 1
ATOM 2495 N N . LYS A 1 317 ? 7.339 -19.557 -0.339 1.00 64.38 317 LYS A N 1
ATOM 2496 C CA . LYS A 1 317 ? 8.106 -19.911 0.871 1.00 64.38 317 LYS A CA 1
ATOM 2497 C C . LYS A 1 317 ? 7.229 -19.872 2.118 1.00 64.38 317 LYS A C 1
ATOM 2499 O O . LYS A 1 317 ? 7.091 -18.801 2.692 1.00 64.38 317 LYS A O 1
ATOM 2504 N N . LYS A 1 318 ? 6.666 -21.018 2.533 1.00 46.91 318 LYS A N 1
ATOM 2505 C CA . LYS A 1 318 ? 5.765 -21.168 3.695 1.00 46.91 318 LYS A CA 1
ATOM 2506 C C . LYS A 1 318 ? 5.970 -20.047 4.712 1.00 46.91 318 LYS A C 1
ATOM 2508 O O . LYS A 1 318 ? 7.004 -19.984 5.376 1.00 46.91 318 LYS A O 1
ATOM 2513 N N . SER A 1 319 ? 4.961 -19.186 4.816 1.00 46.06 319 SER A N 1
ATOM 2514 C CA . SER A 1 319 ? 4.770 -18.346 5.987 1.00 46.06 319 SER A CA 1
ATOM 2515 C C . SER A 1 319 ? 5.015 -19.210 7.229 1.00 46.06 319 SER A C 1
ATOM 2517 O O . SER A 1 319 ? 4.547 -20.351 7.290 1.00 46.06 319 SER A O 1
ATOM 2519 N N . SER A 1 320 ? 5.728 -18.683 8.224 1.00 39.62 320 SER A N 1
ATOM 2520 C CA . SER A 1 320 ? 5.993 -19.367 9.500 1.00 39.62 320 SER A CA 1
ATOM 2521 C C . SER A 1 320 ? 4.725 -19.867 10.219 1.00 39.62 320 SER A C 1
ATOM 2523 O O . SER A 1 320 ? 4.828 -20.654 11.151 1.00 39.62 320 SER A O 1
ATOM 2525 N N . SER A 1 321 ? 3.532 -19.469 9.760 1.00 41.31 321 SER A N 1
ATOM 2526 C CA . SER A 1 321 ? 2.221 -19.931 10.227 1.00 41.31 321 SER A CA 1
ATOM 2527 C C . SER A 1 321 ? 1.693 -21.221 9.573 1.00 41.31 321 SER A C 1
ATOM 2529 O O . SER A 1 321 ? 0.565 -21.611 9.856 1.00 41.31 321 SER A O 1
ATOM 2531 N N . GLY A 1 322 ? 2.420 -21.868 8.653 1.00 33.31 322 GLY A N 1
ATOM 2532 C CA . GLY A 1 322 ? 1.960 -23.100 7.987 1.00 33.31 322 GLY A CA 1
ATOM 2533 C C . GLY A 1 322 ? 0.852 -22.904 6.940 1.00 33.31 322 GLY A C 1
ATOM 2534 O O . GLY A 1 322 ? 0.604 -23.804 6.136 1.00 33.31 322 GLY A O 1
ATOM 2535 N N . THR A 1 323 ? 0.248 -21.720 6.865 1.00 31.55 323 THR A N 1
ATOM 2536 C CA . THR A 1 323 ? -0.600 -21.309 5.745 1.00 31.55 323 THR A CA 1
ATOM 2537 C C . THR A 1 323 ? 0.292 -21.045 4.532 1.00 31.55 323 THR A C 1
ATOM 2539 O O . THR A 1 323 ? 1.194 -20.206 4.588 1.00 31.55 323 THR A O 1
ATOM 2542 N N . LYS A 1 324 ? 0.072 -21.774 3.429 1.00 33.44 324 LYS A N 1
ATOM 2543 C CA . LYS A 1 324 ? 0.567 -21.332 2.116 1.00 33.44 324 LYS A CA 1
ATOM 2544 C C . LYS A 1 324 ? -0.011 -19.934 1.871 1.00 33.44 324 LYS A C 1
ATOM 2546 O O . LYS A 1 324 ? -1.177 -19.718 2.202 1.00 33.44 324 LYS A O 1
ATOM 2551 N N . TYR A 1 325 ? 0.837 -19.020 1.407 1.00 43.19 325 TYR A N 1
ATOM 2552 C CA . TYR A 1 325 ? 0.446 -17.650 1.090 1.00 43.19 325 TYR A CA 1
ATOM 2553 C C . TYR A 1 325 ? -0.754 -17.583 0.152 1.00 43.19 325 TYR A C 1
ATOM 2555 O O . TYR A 1 325 ? -0.915 -18.522 -0.663 1.00 43.19 325 TYR A O 1
#

pLDDT: mean 83.44, std 16.68, range [31.55, 98.75]

Sequence (325 aa):
ALHRFILPQNEPVKQEFLQVTDSLYGLAAGDTELILNVVEDPDGNMLECVRDELDFSGFKGAKNEVLPRLQNLQASIGEGVVPVYRYPGNYHGDEWETFEWQPLSQKITKAVEDSLLPLVDQKMNHCVTNYYRDGEDFIAHHSDKDLDLNREGVIASVSLGDERIMELKRRAKPQDVTRVSLPHGSMLVLGPITNKLFTHSILKKEGTKVPRISLTIRDVKTFLDVPTGRLFGQGVQTKSIDEIRRERLIENSVVFLGFCTVSAALSSKRSAASTSRTDVRTGMLMAATAAALSFRLFRKAARKNHEEKAARDFFSKKSSSGTKY

Organism: NCBI:txid33640